Protein AF-A0A841SYR7-F1 (afdb_monomer_lite)

InterPro domains:
  IPR002227 Tyrosinase copper-binding domain [PF00264] (56-115)
  IPR008922 Di-copper centre-containing domain superfamily [G3DSA:1.10.1280.10] (16-148)
  IPR008922 Di-copper centre-containing domain superfamily [SSF48056] (58-140)

Sequence (247 aa):
MSFHRSFITRALDWYRRQNLDPRLVEPWPSVPEPIRRAPCYDQGAEGRILYQPGTFRSSDELGRFIESSGVHGCIHQEAAVLYGDDEINDLDIAPQNTVFYNIHGMIDRWWRNWEGLGRFREGMPYWSGTFLDAAGEVLRYESESGSWWLGRTESFKGEERVEWGAVGDSSAFGEIADGRPFRIWDTDRDGRLEIVFRQPETGEWWEGSLRTGRLEWSRIILERIGEPIQRDDSLRASPLRKRKIST

Radius of gyration: 22.85 Å; chains: 1; bounding box: 49×73×59 Å

Organism: NCBI:txid557557

pLDDT: mean 80.82, std 16.5, range [32.5, 97.81]

Structure (mmCIF, N/CA/C/O backbone):
data_AF-A0A841SYR7-F1
#
_entry.id   AF-A0A841SYR7-F1
#
loop_
_atom_site.group_PDB
_atom_site.id
_atom_site.type_symbol
_atom_site.label_atom_id
_atom_site.label_alt_id
_atom_site.label_comp_id
_atom_site.label_asym_id
_atom_site.label_entity_id
_atom_site.label_seq_id
_atom_site.pdbx_PDB_ins_code
_atom_site.Cartn_x
_atom_site.Cartn_y
_atom_site.Cartn_z
_atom_site.occupancy
_atom_site.B_iso_or_equiv
_atom_site.auth_seq_id
_atom_site.auth_comp_id
_atom_site.auth_asym_id
_atom_site.auth_atom_id
_atom_site.pdbx_PDB_model_num
ATOM 1 N N . MET A 1 1 ? 5.736 -2.301 16.039 1.00 56.31 1 MET A N 1
ATOM 2 C CA . MET A 1 1 ? 4.744 -2.870 15.090 1.00 56.31 1 MET A CA 1
ATOM 3 C C . MET A 1 1 ? 4.588 -4.393 15.147 1.00 56.31 1 MET A C 1
ATOM 5 O O . MET A 1 1 ? 3.473 -4.859 14.972 1.00 56.31 1 MET A O 1
ATOM 9 N N . SER A 1 2 ? 5.630 -5.190 15.434 1.00 55.19 2 SER A N 1
ATOM 10 C CA . SER A 1 2 ? 5.517 -6.669 15.451 1.00 55.19 2 SER A CA 1
ATOM 11 C C . SER A 1 2 ? 4.414 -7.233 16.377 1.00 55.19 2 SER A C 1
ATOM 13 O O . SER A 1 2 ? 3.715 -8.176 15.999 1.00 55.19 2 SER A O 1
ATOM 15 N N . PHE A 1 3 ? 4.215 -6.621 17.556 1.00 59.88 3 PHE A N 1
ATOM 16 C CA . PHE A 1 3 ? 3.146 -6.989 18.496 1.00 59.88 3 PHE A CA 1
ATOM 17 C C . PHE A 1 3 ? 1.754 -6.844 17.866 1.00 59.88 3 PHE A C 1
ATOM 19 O O . PHE A 1 3 ? 1.070 -7.852 17.717 1.00 59.88 3 PHE A O 1
ATOM 26 N N . HIS A 1 4 ? 1.393 -5.642 17.396 1.00 62.56 4 HIS A N 1
ATOM 27 C CA . HIS A 1 4 ? 0.105 -5.377 16.744 1.00 62.56 4 HIS A CA 1
ATOM 28 C C . HIS A 1 4 ? -0.187 -6.374 15.611 1.00 62.56 4 HIS A C 1
ATOM 30 O O . HIS A 1 4 ? -1.244 -6.987 15.590 1.00 62.56 4 HIS A O 1
ATOM 36 N N . ARG A 1 5 ? 0.778 -6.654 14.730 1.00 63.84 5 ARG A N 1
ATOM 37 C CA . ARG A 1 5 ? 0.558 -7.560 13.586 1.00 63.84 5 ARG A CA 1
ATOM 38 C C . ARG A 1 5 ? 0.326 -9.016 13.988 1.00 63.84 5 ARG A C 1
ATOM 40 O O . ARG A 1 5 ? -0.621 -9.658 13.536 1.00 63.84 5 ARG A O 1
ATOM 47 N N . SER A 1 6 ? 1.223 -9.556 14.816 1.00 70.25 6 SER A N 1
ATOM 48 C CA . SER A 1 6 ? 1.175 -10.967 15.217 1.00 70.25 6 SER A CA 1
ATOM 49 C C . SER A 1 6 ? -0.004 -11.251 16.142 1.00 70.25 6 SER A C 1
ATOM 51 O O . SER A 1 6 ? -0.570 -12.342 16.105 1.00 70.25 6 SER A O 1
ATOM 53 N N . PHE A 1 7 ? -0.385 -10.282 16.973 1.00 77.94 7 PHE A N 1
ATOM 54 C CA . PHE A 1 7 ? -1.559 -10.369 17.826 1.00 77.94 7 PHE A CA 1
ATOM 55 C C . PHE A 1 7 ? -2.851 -10.321 17.004 1.00 77.94 7 PHE A C 1
ATOM 57 O O . PHE A 1 7 ? -3.627 -11.271 17.067 1.00 77.94 7 PHE A O 1
ATOM 64 N N . ILE A 1 8 ? -3.034 -9.290 16.169 1.00 80.94 8 ILE A N 1
ATOM 65 C CA . ILE A 1 8 ? -4.256 -9.103 15.371 1.00 80.94 8 ILE A CA 1
ATOM 66 C C . ILE A 1 8 ? -4.486 -10.282 14.429 1.00 80.94 8 ILE A C 1
ATOM 68 O O . ILE A 1 8 ? -5.586 -10.823 14.394 1.00 80.94 8 ILE A O 1
ATOM 72 N N . THR A 1 9 ? -3.449 -10.749 13.727 1.00 78.88 9 THR A N 1
ATOM 73 C CA . THR A 1 9 ? -3.583 -11.901 12.817 1.00 78.88 9 THR A CA 1
ATOM 74 C C . THR A 1 9 ? -4.074 -13.143 13.564 1.00 78.88 9 THR A C 1
ATOM 76 O O . THR A 1 9 ? -5.074 -13.743 13.175 1.00 78.88 9 THR A O 1
ATOM 79 N N . ARG A 1 10 ? -3.437 -13.486 14.694 1.00 81.69 10 ARG A N 1
ATOM 80 C CA . ARG A 1 10 ? -3.822 -14.654 15.504 1.00 81.69 10 ARG A CA 1
ATOM 81 C C . ARG A 1 10 ? -5.229 -14.522 16.084 1.00 81.69 10 ARG A C 1
ATOM 83 O O . ARG A 1 10 ? -5.973 -15.501 16.081 1.00 81.69 10 ARG A O 1
ATOM 90 N N . ALA A 1 11 ? -5.592 -13.335 16.564 1.00 85.38 11 ALA A N 1
ATOM 91 C CA . ALA A 1 11 ? -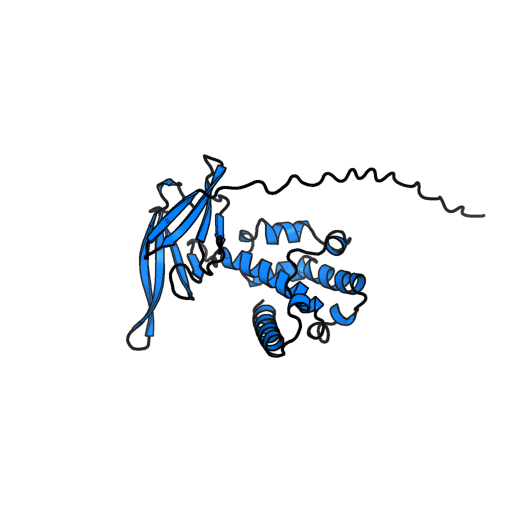6.911 -13.066 17.122 1.00 85.38 11 ALA A CA 1
ATOM 92 C C . ALA A 1 11 ? -8.009 -13.169 16.052 1.00 85.38 11 ALA A C 1
ATOM 94 O O . ALA A 1 11 ? -9.004 -13.856 16.265 1.00 85.38 11 ALA A O 1
ATOM 95 N N . LEU A 1 12 ? -7.799 -12.590 14.865 1.00 84.38 12 LEU A N 1
ATOM 96 C CA . LEU A 1 12 ? -8.745 -12.679 13.748 1.00 84.38 12 LEU A CA 1
ATOM 97 C C . LEU A 1 12 ? -8.853 -14.103 13.178 1.00 84.38 12 LEU A C 1
ATOM 99 O O . LEU A 1 12 ? -9.933 -14.509 12.748 1.00 84.38 12 LEU A O 1
ATOM 103 N N . ASP A 1 13 ? -7.764 -14.877 13.169 1.00 85.94 13 ASP A N 1
ATOM 104 C CA . ASP A 1 13 ? -7.785 -16.299 12.794 1.00 85.94 13 ASP A CA 1
ATOM 105 C C . ASP A 1 13 ? -8.539 -17.154 13.819 1.00 85.94 13 ASP A C 1
ATOM 107 O O . ASP A 1 13 ? -9.203 -18.130 13.463 1.00 85.94 13 ASP A O 1
ATOM 111 N N . TRP A 1 14 ? -8.417 -16.836 15.109 1.00 89.00 14 TRP A N 1
ATOM 112 C CA . TRP A 1 14 ? -9.223 -17.467 16.151 1.00 89.00 14 TRP A CA 1
ATOM 113 C C . TRP A 1 14 ? -10.702 -17.093 15.992 1.00 89.00 14 TRP A C 1
ATOM 115 O O . TRP A 1 14 ? -11.535 -17.995 15.938 1.00 89.00 14 TRP A O 1
ATOM 125 N N . TYR A 1 15 ? -11.013 -15.805 15.814 1.00 87.88 15 TYR A N 1
ATOM 126 C CA . TYR A 1 15 ? -12.373 -15.273 15.669 1.00 87.88 15 TYR A CA 1
ATOM 127 C C . TYR A 1 15 ? -13.129 -15.945 14.515 1.00 87.88 15 TYR A C 1
ATOM 129 O O . TYR A 1 15 ? -14.240 -16.442 14.696 1.00 87.88 15 TYR A O 1
ATOM 137 N N . ARG A 1 16 ? -12.483 -16.069 13.346 1.00 84.81 16 ARG A N 1
ATOM 138 C CA . ARG A 1 16 ? -13.037 -16.766 12.170 1.00 84.81 16 ARG A CA 1
ATOM 139 C C . ARG A 1 16 ? -13.336 -18.245 12.429 1.00 84.81 16 ARG A C 1
ATOM 141 O O . ARG A 1 16 ? -14.284 -18.781 11.864 1.00 84.81 16 ARG A O 1
ATOM 148 N N . ARG A 1 17 ? -12.572 -18.907 13.304 1.00 91.00 17 ARG A N 1
ATOM 149 C CA . ARG A 1 17 ? -12.808 -20.307 13.698 1.00 91.00 17 ARG A CA 1
ATOM 150 C C . ARG A 1 17 ? -13.944 -20.480 14.706 1.00 91.00 17 ARG A C 1
ATOM 152 O O . ARG A 1 17 ? -14.446 -21.590 14.836 1.00 91.00 17 ARG A O 1
ATOM 159 N N . GLN A 1 18 ? -14.361 -19.415 15.389 1.00 91.06 18 GLN A N 1
ATOM 160 C CA . GLN A 1 18 ? -15.456 -19.458 16.365 1.00 91.06 18 GLN A CA 1
ATOM 161 C C . GLN A 1 18 ? -16.853 -19.308 15.738 1.00 91.06 18 GLN A C 1
ATOM 163 O O . GLN A 1 18 ? -17.838 -19.281 16.470 1.00 91.06 18 GLN A O 1
ATOM 168 N N . ASN A 1 19 ? -16.964 -19.205 14.405 1.00 87.00 19 ASN A N 1
ATOM 169 C CA . ASN A 1 19 ? -18.233 -18.954 13.705 1.00 87.00 19 ASN A CA 1
ATOM 170 C C . ASN A 1 19 ? -18.939 -17.656 14.168 1.00 87.00 19 ASN A C 1
ATOM 172 O O . ASN A 1 19 ? -20.167 -17.569 14.183 1.00 87.00 19 ASN A O 1
ATOM 176 N N . LEU A 1 20 ? -18.148 -16.659 14.579 1.00 89.75 20 LEU A N 1
ATOM 177 C CA . LEU A 1 20 ? -18.602 -15.313 14.935 1.00 89.75 20 LEU A CA 1
ATOM 178 C C . LEU A 1 20 ? -18.737 -14.439 13.676 1.00 89.75 20 LEU A C 1
ATOM 180 O O . LEU A 1 20 ? -18.131 -14.743 12.649 1.00 89.75 20 LEU A O 1
ATOM 184 N N . ASP A 1 21 ? -19.516 -13.353 13.747 1.00 90.56 21 ASP A N 1
ATOM 185 C CA . ASP A 1 21 ? -19.779 -12.469 12.600 1.00 90.56 21 ASP A CA 1
ATOM 186 C C . ASP A 1 21 ? -18.530 -11.651 12.213 1.00 90.56 21 ASP A C 1
ATOM 188 O O . ASP A 1 21 ? -18.178 -10.696 12.911 1.00 90.56 21 ASP A O 1
ATOM 192 N N . PRO A 1 22 ? -17.855 -11.965 11.090 1.00 85.06 22 PRO A N 1
ATOM 193 C CA . PRO A 1 22 ? -16.598 -11.315 10.724 1.00 85.06 22 PRO A CA 1
ATOM 194 C C . PRO A 1 22 ? -16.752 -9.817 10.430 1.00 85.06 22 PRO A C 1
ATOM 196 O O . PRO A 1 22 ? -15.763 -9.090 10.481 1.00 85.06 22 PRO A O 1
ATOM 199 N N . ARG A 1 23 ? -17.974 -9.336 10.161 1.00 86.12 23 ARG A N 1
ATOM 200 C CA . ARG A 1 23 ? -18.245 -7.920 9.866 1.00 86.12 23 ARG A CA 1
ATOM 201 C C . ARG A 1 23 ? -17.984 -7.009 11.061 1.00 86.12 23 ARG A C 1
ATOM 203 O O . ARG A 1 23 ? -17.701 -5.832 10.877 1.00 86.12 23 ARG A O 1
ATOM 210 N N . LEU A 1 24 ? -18.058 -7.540 12.282 1.00 88.81 24 LEU A N 1
ATOM 211 C CA . LEU A 1 24 ? -17.816 -6.757 13.495 1.00 88.81 24 LEU A CA 1
ATOM 212 C C . LEU A 1 24 ? -16.338 -6.395 13.665 1.00 88.81 24 LEU A C 1
ATOM 214 O O . LEU A 1 24 ? -16.027 -5.377 14.267 1.00 88.81 24 LEU A O 1
ATOM 218 N N . VAL A 1 25 ? -15.430 -7.192 13.101 1.00 89.94 25 VAL A N 1
ATOM 219 C CA . VAL A 1 25 ? -13.973 -7.009 13.213 1.00 89.94 25 VAL A CA 1
ATOM 220 C C . VAL A 1 25 ? -13.329 -6.612 11.882 1.00 89.94 25 VAL A C 1
ATOM 222 O O . VAL A 1 25 ? -12.107 -6.664 11.738 1.00 89.94 25 VAL A O 1
ATOM 225 N N . GLU A 1 26 ? -14.136 -6.228 10.887 1.00 82.00 26 GLU A N 1
ATOM 226 C CA . GLU A 1 26 ? -13.637 -5.829 9.574 1.00 82.00 26 GLU A CA 1
ATOM 227 C C . GLU A 1 26 ? -12.806 -4.537 9.680 1.00 82.00 26 GLU A C 1
ATOM 229 O O . GLU A 1 26 ? -13.284 -3.543 10.229 1.00 82.00 26 GLU A O 1
ATOM 234 N N . PRO A 1 27 ? -11.568 -4.499 9.160 1.00 83.00 27 PRO A N 1
ATOM 235 C CA . PRO A 1 27 ? -10.760 -3.286 9.167 1.00 83.00 27 PRO A CA 1
ATOM 236 C C . PRO A 1 27 ? -11.516 -2.091 8.590 1.00 83.00 27 PRO A C 1
ATOM 238 O O . PRO A 1 27 ? -12.052 -2.181 7.481 1.00 83.00 27 PRO A O 1
ATOM 241 N N . TRP A 1 28 ? -11.502 -0.948 9.281 1.00 83.62 28 TRP A N 1
ATOM 242 C CA . TRP A 1 28 ? -12.063 0.258 8.682 1.00 83.62 28 TRP A CA 1
ATOM 243 C C . TRP A 1 28 ? -11.309 0.608 7.390 1.00 83.62 28 TRP A C 1
ATOM 245 O O . TRP A 1 28 ? -10.076 0.539 7.346 1.00 83.62 28 TRP A O 1
ATOM 255 N N . PRO A 1 29 ? -12.018 0.986 6.311 1.00 75.75 29 PRO A N 1
ATOM 256 C CA . PRO A 1 29 ? -11.365 1.340 5.056 1.00 75.75 29 PRO A CA 1
ATOM 257 C C . PRO A 1 29 ? -10.578 2.653 5.159 1.00 75.75 29 PRO A C 1
ATOM 259 O O . PRO A 1 29 ? -9.601 2.841 4.435 1.00 75.75 29 PRO A O 1
ATOM 262 N N . SER A 1 30 ? -11.000 3.531 6.066 1.00 81.31 30 SER A N 1
ATOM 263 C CA . SER A 1 30 ? -10.405 4.821 6.404 1.00 81.31 30 SER A CA 1
ATOM 264 C C . SER A 1 30 ? -10.859 5.225 7.805 1.00 81.31 30 SER A C 1
ATOM 266 O O . SER A 1 30 ? -11.820 4.656 8.329 1.00 81.31 30 SER A O 1
ATOM 268 N N . VAL A 1 31 ? -10.237 6.251 8.388 1.00 88.56 31 VAL A N 1
ATOM 269 C CA . VAL A 1 31 ? -10.734 6.819 9.647 1.00 88.56 31 VAL A CA 1
ATOM 270 C C . VAL A 1 31 ? -12.167 7.329 9.447 1.00 88.56 31 VAL A C 1
ATOM 272 O O . VAL A 1 31 ? -12.412 8.047 8.471 1.00 88.56 31 VAL A O 1
ATOM 275 N N . PRO A 1 32 ? -13.123 6.969 10.326 1.00 89.88 32 PRO A N 1
ATOM 276 C CA . PRO A 1 32 ? -14.478 7.498 10.276 1.00 89.88 32 PRO A CA 1
ATOM 277 C C . PRO A 1 32 ? -14.490 9.028 10.286 1.00 89.88 32 PRO A C 1
ATOM 279 O O . PRO A 1 32 ? -13.812 9.658 11.094 1.00 89.88 32 PRO A O 1
ATOM 282 N N . GLU A 1 33 ? -15.302 9.634 9.423 1.00 89.94 33 GLU A N 1
ATOM 283 C CA . GLU A 1 33 ? -15.342 11.093 9.262 1.00 89.94 33 GLU A CA 1
ATOM 284 C C . GLU A 1 33 ? -15.599 11.874 10.571 1.00 89.94 33 GLU A C 1
ATOM 286 O O . GLU A 1 33 ? -14.955 12.906 10.763 1.00 89.94 33 GLU A O 1
ATOM 291 N N . PRO A 1 34 ? -16.456 11.413 11.512 1.00 92.81 34 PRO A N 1
ATOM 292 C CA . PRO A 1 34 ? -16.598 12.078 12.809 1.00 92.81 34 PRO A CA 1
ATOM 293 C C . PRO A 1 34 ? -15.279 12.161 13.592 1.00 92.81 34 PRO A C 1
ATOM 295 O O . PRO A 1 34 ? -14.963 13.217 14.129 1.00 92.81 34 PRO A O 1
ATOM 298 N N . ILE A 1 35 ? -14.486 11.084 13.579 1.00 95.38 35 ILE A N 1
ATOM 299 C CA . ILE A 1 35 ? -13.166 11.011 14.225 1.00 95.38 35 ILE A CA 1
ATOM 300 C C . ILE A 1 35 ? -12.166 11.894 13.473 1.00 95.38 35 ILE A C 1
ATOM 302 O O . ILE A 1 35 ? -11.430 12.666 14.077 1.00 95.38 35 ILE A O 1
ATOM 306 N N . ARG A 1 36 ? -12.171 11.845 12.136 1.00 94.06 36 ARG A N 1
ATOM 307 C CA . ARG A 1 36 ? -11.263 12.631 11.286 1.00 94.06 36 ARG A CA 1
ATOM 308 C C . ARG A 1 36 ? -11.460 14.147 11.441 1.00 94.06 36 ARG A C 1
ATOM 310 O O . ARG A 1 36 ? -10.526 14.916 11.216 1.00 94.06 36 ARG A O 1
ATOM 317 N N . ARG A 1 37 ? -12.669 14.586 11.809 1.00 93.25 37 ARG A N 1
ATOM 318 C CA . ARG A 1 37 ? -13.012 15.991 12.104 1.00 93.25 37 ARG A CA 1
ATOM 319 C C . ARG A 1 37 ? -12.745 16.403 13.550 1.00 93.25 37 ARG A C 1
ATOM 321 O O . ARG A 1 37 ? -12.925 17.580 13.869 1.00 93.25 37 ARG A O 1
ATOM 328 N N . ALA A 1 38 ? -12.362 15.471 14.418 1.00 96.69 38 ALA A N 1
ATOM 329 C CA . ALA A 1 38 ? -12.110 15.780 15.813 1.00 96.69 38 ALA A CA 1
ATOM 330 C C . ALA A 1 38 ? -10.898 16.719 15.956 1.00 96.69 38 ALA A C 1
ATOM 332 O O . ALA A 1 38 ? -9.921 16.586 15.215 1.00 96.69 38 ALA A O 1
ATOM 333 N N . PRO A 1 39 ? -10.908 17.649 16.928 1.00 96.94 39 PRO A N 1
ATOM 334 C CA . PRO A 1 39 ? -9.812 18.600 17.117 1.00 96.94 39 PRO A CA 1
ATOM 335 C C . PRO A 1 39 ? -8.447 17.959 17.395 1.00 96.94 39 PRO A C 1
ATOM 337 O O . PRO A 1 39 ? -7.425 18.580 17.118 1.00 96.94 39 PRO A O 1
ATOM 340 N N . CYS A 1 40 ? -8.415 16.744 17.955 1.00 96.19 40 CYS A N 1
ATOM 341 C CA . CYS A 1 40 ? -7.170 16.025 18.226 1.00 96.19 40 CYS A CA 1
ATOM 342 C C . CYS A 1 40 ? -6.569 15.334 16.995 1.00 96.19 40 CYS A C 1
ATOM 344 O O . CYS A 1 40 ? -5.438 14.854 17.071 1.00 96.19 40 CYS A O 1
ATOM 346 N N . TYR A 1 41 ? -7.312 15.237 15.889 1.00 97.38 41 TYR A N 1
ATOM 347 C CA . TYR A 1 41 ? -6.930 14.388 14.771 1.00 97.38 41 TYR A CA 1
ATOM 348 C C . TYR A 1 41 ? -6.021 15.132 13.789 1.00 97.38 41 TYR A C 1
ATOM 350 O O . TYR A 1 41 ? -6.432 16.090 13.131 1.00 97.38 41 TYR A O 1
ATOM 358 N N . ASP A 1 42 ? -4.779 14.666 13.646 1.00 96.81 42 ASP A N 1
ATOM 359 C CA . ASP A 1 42 ? -3.823 15.231 12.694 1.00 96.81 42 ASP A CA 1
ATOM 360 C C . ASP A 1 42 ? -4.027 14.646 11.283 1.00 96.81 42 ASP A C 1
ATOM 362 O O . ASP A 1 42 ? -3.470 13.610 10.904 1.00 96.81 42 ASP A O 1
ATOM 366 N N . GLN A 1 43 ? -4.814 15.350 10.466 1.00 92.44 43 GLN A N 1
ATOM 367 C CA . GLN A 1 43 ? -5.039 14.987 9.062 1.00 92.44 43 GLN A CA 1
ATOM 368 C C . GLN A 1 43 ? -3.773 15.105 8.192 1.00 92.44 43 GLN A C 1
ATOM 370 O O . GLN A 1 43 ? -3.678 14.448 7.153 1.00 92.44 43 GLN A O 1
ATOM 375 N N . GLY A 1 44 ? -2.794 15.927 8.587 1.00 92.50 44 GLY A N 1
ATOM 376 C CA . GLY A 1 44 ? -1.508 16.033 7.898 1.00 92.50 44 GLY A CA 1
ATOM 377 C C . GLY A 1 44 ? -0.663 14.777 8.104 1.00 92.50 44 GLY A C 1
ATOM 378 O O . GLY A 1 44 ? -0.080 14.252 7.150 1.00 92.50 44 GLY A O 1
ATOM 379 N N . ALA A 1 45 ? -0.660 14.243 9.325 1.00 95.75 45 ALA A N 1
ATOM 380 C CA . ALA A 1 45 ? -0.030 12.969 9.645 1.00 95.75 45 ALA A CA 1
ATOM 381 C C . ALA A 1 45 ? -0.703 11.792 8.924 1.00 95.75 45 ALA A C 1
ATOM 383 O O . ALA A 1 45 ? 0.001 10.987 8.307 1.00 95.75 45 ALA A O 1
ATOM 384 N N . GLU A 1 46 ? -2.040 11.727 8.909 1.00 92.44 46 GLU A N 1
ATOM 385 C CA . GLU A 1 46 ? -2.783 10.751 8.094 1.00 92.44 46 GLU A CA 1
ATOM 386 C C . GLU A 1 46 ? -2.396 10.865 6.609 1.00 92.44 46 GLU A C 1
ATOM 388 O O . GLU A 1 46 ? -2.078 9.867 5.958 1.00 92.44 46 GLU A O 1
ATOM 393 N N . GLY A 1 47 ? -2.338 12.090 6.078 1.00 85.56 47 GLY A N 1
ATOM 394 C CA . GLY A 1 47 ? -1.929 12.353 4.701 1.00 85.56 47 GLY A CA 1
ATOM 395 C C . GLY A 1 47 ? -0.518 11.848 4.389 1.00 85.56 47 GLY A C 1
ATOM 396 O O . GLY A 1 47 ? -0.299 11.237 3.342 1.00 85.56 47 GLY A O 1
ATOM 397 N N . ARG A 1 48 ? 0.440 12.026 5.304 1.00 89.75 48 ARG A N 1
ATOM 398 C CA . ARG A 1 48 ? 1.798 11.487 5.147 1.00 89.75 48 ARG A CA 1
ATOM 399 C C . ARG A 1 48 ? 1.803 9.956 5.123 1.00 89.75 48 ARG A C 1
ATOM 401 O O . ARG A 1 48 ? 2.492 9.375 4.290 1.00 89.75 48 ARG A O 1
ATOM 408 N N . ILE A 1 49 ? 1.025 9.309 5.990 1.00 89.06 49 ILE A N 1
ATOM 409 C CA . ILE A 1 49 ? 0.895 7.843 6.049 1.00 89.06 49 ILE A CA 1
ATOM 410 C C . ILE A 1 49 ? 0.318 7.284 4.740 1.00 89.06 49 ILE A C 1
ATOM 412 O O . ILE A 1 49 ? 0.827 6.297 4.209 1.00 89.06 49 ILE A O 1
ATOM 416 N N . LEU A 1 50 ? -0.723 7.922 4.200 1.00 79.62 50 LEU A N 1
ATOM 417 C CA . LEU A 1 50 ? -1.449 7.428 3.027 1.00 79.62 50 LEU A CA 1
ATOM 418 C C . LEU A 1 50 ? -0.772 7.770 1.695 1.00 79.62 50 LEU A C 1
ATOM 420 O O . LEU A 1 50 ? -0.719 6.932 0.789 1.00 79.62 50 LEU A O 1
ATOM 424 N N . TYR A 1 51 ? -0.268 8.998 1.568 1.00 75.12 51 TYR A N 1
ATOM 425 C CA . TYR A 1 51 ? 0.166 9.567 0.289 1.00 75.12 51 TYR A CA 1
ATOM 426 C C . TYR A 1 51 ? 1.677 9.745 0.175 1.00 75.12 51 TYR A C 1
ATOM 428 O O . TYR A 1 51 ? 2.186 9.871 -0.934 1.00 75.12 51 TYR A O 1
ATOM 436 N N . GLN A 1 52 ? 2.405 9.734 1.295 1.00 78.25 52 GLN A N 1
ATOM 437 C CA . GLN A 1 52 ? 3.868 9.828 1.319 1.00 78.25 52 GLN A CA 1
ATOM 438 C C . GLN A 1 52 ? 4.540 8.721 2.166 1.00 78.25 52 GLN A C 1
ATOM 440 O O . GLN A 1 52 ? 5.510 9.011 2.876 1.00 78.25 52 GLN A O 1
ATOM 445 N N . PRO A 1 53 ? 4.088 7.446 2.118 1.00 77.25 53 PRO A N 1
ATOM 446 C CA . PRO A 1 53 ? 4.637 6.394 2.975 1.00 77.25 53 PRO A CA 1
ATOM 447 C C . PRO A 1 53 ? 6.141 6.155 2.758 1.00 77.25 53 PRO A C 1
ATOM 449 O O . PRO A 1 53 ? 6.847 5.836 3.710 1.00 77.25 53 PRO A O 1
ATOM 452 N N . GLY A 1 54 ? 6.682 6.416 1.562 1.00 74.00 54 GLY A N 1
ATOM 453 C CA . GLY A 1 54 ? 8.130 6.340 1.300 1.00 74.00 54 GLY A CA 1
ATOM 454 C C . GLY A 1 54 ? 8.992 7.279 2.161 1.00 74.00 54 GLY A C 1
ATOM 455 O O . GLY A 1 54 ? 10.204 7.111 2.234 1.00 74.00 54 GLY A O 1
ATOM 456 N N . THR A 1 55 ? 8.388 8.244 2.864 1.00 79.88 55 THR A N 1
ATOM 457 C CA . THR A 1 55 ? 9.095 9.133 3.802 1.00 79.88 55 THR A CA 1
ATOM 458 C C . THR A 1 55 ? 9.429 8.480 5.150 1.00 79.88 55 THR A C 1
ATOM 460 O O . THR A 1 55 ? 10.072 9.122 5.983 1.00 79.88 55 THR A O 1
ATOM 463 N N . PHE A 1 56 ? 8.988 7.243 5.407 1.00 81.62 56 PHE A N 1
ATOM 464 C CA . PHE A 1 56 ? 9.368 6.471 6.594 1.00 81.62 56 PHE A CA 1
ATOM 465 C C . PHE A 1 56 ? 10.459 5.461 6.233 1.00 81.62 56 PHE A C 1
ATOM 467 O O . PHE A 1 56 ? 10.240 4.560 5.425 1.00 81.62 56 PHE A O 1
ATOM 474 N N . ARG A 1 57 ? 11.626 5.574 6.874 1.00 72.56 57 ARG A N 1
ATOM 475 C CA . ARG A 1 57 ? 12.828 4.767 6.595 1.00 72.56 57 ARG A CA 1
ATOM 476 C C . ARG A 1 57 ? 12.741 3.349 7.142 1.00 72.56 57 ARG A C 1
ATOM 478 O O . ARG A 1 57 ? 13.551 2.499 6.798 1.00 72.56 57 ARG A O 1
ATOM 485 N N . SER A 1 58 ? 11.816 3.093 8.063 1.00 71.56 58 SER A N 1
ATOM 486 C CA . SER A 1 58 ? 11.653 1.779 8.681 1.00 71.56 58 SER A CA 1
ATOM 487 C C . SER A 1 58 ? 10.248 1.584 9.235 1.00 71.56 58 SER A C 1
ATOM 489 O O . SER A 1 58 ? 9.540 2.544 9.545 1.00 71.56 58 SER A O 1
ATOM 491 N N . SER A 1 59 ? 9.889 0.319 9.463 1.00 79.75 59 SER A N 1
ATOM 492 C CA . SER A 1 59 ? 8.638 -0.045 10.128 1.00 79.75 59 SER A CA 1
ATOM 493 C C . SER A 1 59 ? 8.544 0.542 11.539 1.00 79.75 59 SER A C 1
ATOM 495 O O . SER A 1 59 ? 7.436 0.781 12.018 1.00 79.75 59 SER A O 1
ATOM 497 N N . ASP A 1 60 ? 9.677 0.735 12.217 1.00 80.19 60 ASP A N 1
ATOM 498 C CA . ASP A 1 60 ? 9.721 1.315 13.560 1.00 80.19 60 ASP A CA 1
ATOM 499 C C . ASP A 1 60 ? 9.577 2.836 13.529 1.00 80.19 60 ASP A C 1
ATOM 501 O O . ASP A 1 60 ? 9.035 3.421 14.463 1.00 80.19 60 ASP A O 1
ATOM 505 N N . GLU A 1 61 ? 10.038 3.497 12.465 1.00 85.44 61 GLU A N 1
ATOM 506 C CA . GLU A 1 61 ? 9.794 4.925 12.251 1.00 85.44 61 GLU A CA 1
ATOM 507 C C . GLU A 1 61 ? 8.331 5.191 11.893 1.00 85.44 61 GLU A C 1
ATOM 509 O O . GLU A 1 61 ? 7.717 6.046 12.525 1.00 85.44 61 GLU A O 1
ATOM 514 N N . LEU A 1 62 ? 7.751 4.416 10.968 1.00 88.75 62 LEU A N 1
ATOM 515 C CA . LEU A 1 62 ? 6.318 4.480 10.673 1.00 88.75 62 LEU A CA 1
ATOM 516 C C . LEU A 1 62 ? 5.491 4.214 11.935 1.00 88.75 62 LEU A C 1
ATOM 518 O O . LEU A 1 62 ? 4.573 4.966 12.246 1.00 88.75 62 LEU A O 1
ATOM 522 N N . GLY A 1 63 ? 5.843 3.169 12.690 1.00 90.44 63 GLY A N 1
ATOM 523 C CA . GLY A 1 63 ? 5.119 2.821 13.902 1.00 90.44 63 GLY A CA 1
ATOM 524 C C . GLY A 1 63 ? 5.176 3.910 14.963 1.00 90.44 63 GLY A C 1
ATOM 525 O O . GLY A 1 63 ? 4.134 4.326 15.451 1.00 90.44 63 GLY A O 1
ATOM 526 N N . ARG A 1 64 ? 6.369 4.431 15.272 1.00 91.75 64 ARG A N 1
ATOM 527 C CA . ARG A 1 64 ? 6.502 5.552 16.213 1.00 91.75 64 ARG A CA 1
ATOM 528 C C . ARG A 1 64 ? 5.756 6.789 15.739 1.00 91.75 64 ARG A C 1
ATOM 530 O O . ARG A 1 64 ? 5.147 7.446 16.566 1.00 91.75 64 ARG A O 1
ATOM 537 N N . PHE A 1 65 ? 5.772 7.085 14.440 1.00 96.25 65 PHE A N 1
ATOM 538 C CA . PHE A 1 65 ? 5.047 8.229 13.898 1.00 96.25 65 PHE A CA 1
ATOM 539 C C . PHE A 1 65 ? 3.529 8.087 14.061 1.00 96.25 65 PHE A C 1
ATOM 541 O O . PHE A 1 65 ? 2.884 9.045 14.474 1.00 96.25 65 PHE A O 1
ATOM 548 N N . ILE A 1 66 ? 2.956 6.910 13.790 1.00 95.75 66 ILE A N 1
ATOM 549 C CA . ILE A 1 66 ? 1.520 6.647 13.995 1.00 95.75 66 ILE A CA 1
ATOM 550 C C . ILE A 1 66 ? 1.122 6.881 15.462 1.00 95.75 66 ILE A C 1
ATOM 552 O O . ILE A 1 66 ? 0.115 7.537 15.724 1.00 95.75 66 ILE A O 1
ATOM 556 N N . GLU A 1 67 ? 1.945 6.413 16.403 1.00 93.88 67 GLU A N 1
ATOM 557 C CA . GLU A 1 67 ? 1.723 6.586 17.845 1.00 93.88 67 GLU A CA 1
ATOM 558 C C . GLU A 1 67 ? 1.908 8.045 18.299 1.00 93.88 67 GLU A C 1
ATOM 560 O O . GLU A 1 67 ? 1.081 8.593 19.023 1.00 93.88 67 GLU A O 1
ATOM 565 N N . SER A 1 68 ? 2.989 8.705 17.867 1.00 94.12 68 SER A N 1
ATOM 566 C CA . SER A 1 68 ? 3.399 10.012 18.396 1.00 94.12 68 SER A CA 1
ATOM 567 C C . SER A 1 68 ? 2.785 11.212 17.678 1.00 94.12 68 SER A C 1
ATOM 569 O O . SER A 1 68 ? 2.868 12.322 18.192 1.00 94.12 68 SER A O 1
ATOM 571 N N . SER A 1 69 ? 2.222 11.028 16.480 1.00 94.00 69 SER A N 1
ATOM 572 C CA . SER A 1 69 ? 1.558 12.103 15.721 1.00 94.00 69 SER A CA 1
ATOM 573 C C . SER A 1 69 ? 0.189 12.488 16.286 1.00 94.00 69 SER A C 1
ATOM 575 O O . SER A 1 69 ? -0.428 13.429 15.804 1.00 94.00 69 SER A O 1
ATOM 577 N N . GLY A 1 70 ? -0.311 11.755 17.286 1.00 88.38 70 GLY A N 1
ATOM 578 C CA . GLY A 1 70 ? -1.645 11.957 17.853 1.00 88.38 70 GLY A CA 1
ATOM 579 C C . GLY A 1 70 ? -2.765 11.271 17.066 1.00 88.38 70 GLY A C 1
ATOM 580 O O . GLY A 1 70 ? -3.862 11.134 17.596 1.00 88.38 70 GLY A O 1
ATOM 581 N N . VAL A 1 71 ? -2.492 10.759 15.858 1.00 96.56 71 VAL A N 1
ATOM 582 C CA . VAL A 1 71 ? -3.480 10.045 15.030 1.00 96.56 71 VAL A CA 1
ATOM 583 C C . VAL A 1 71 ? -4.015 8.810 15.751 1.00 96.56 71 VAL A C 1
ATOM 585 O O . VAL A 1 71 ? -5.226 8.680 15.899 1.00 96.56 71 VAL A O 1
ATOM 588 N N . HIS A 1 72 ? -3.140 7.920 16.231 1.00 96.06 72 HIS A N 1
ATOM 589 C CA . HIS A 1 72 ? -3.572 6.679 16.879 1.00 96.06 72 HIS A CA 1
ATOM 590 C C . HIS A 1 72 ? -4.366 6.933 18.166 1.00 96.06 72 HIS A C 1
ATOM 592 O O . HIS A 1 72 ? -5.486 6.447 18.303 1.00 96.06 72 HIS A O 1
ATOM 598 N N . GLY A 1 73 ? -3.825 7.757 19.069 1.00 95.69 73 GLY A N 1
ATOM 599 C CA . GLY A 1 73 ? -4.493 8.088 20.329 1.00 95.69 73 GLY A CA 1
ATOM 600 C C . GLY A 1 73 ? -5.839 8.790 20.127 1.00 95.69 73 GLY A C 1
ATOM 601 O O . GLY A 1 73 ? -6.812 8.443 20.789 1.00 95.69 73 GLY A O 1
ATOM 602 N N . CYS A 1 74 ? -5.930 9.724 19.174 1.00 97.38 74 CYS A N 1
ATOM 603 C CA . CYS A 1 74 ? -7.191 10.396 18.860 1.00 97.38 74 CYS A CA 1
ATOM 604 C C . CYS A 1 74 ? -8.231 9.421 18.283 1.00 97.38 74 CYS A C 1
ATOM 606 O O . CYS A 1 74 ? -9.407 9.526 18.612 1.00 97.38 74 CYS A O 1
ATOM 608 N N . ILE A 1 75 ? -7.818 8.429 17.481 1.00 97.81 75 ILE A N 1
ATOM 609 C CA . ILE A 1 75 ? -8.740 7.396 16.984 1.00 97.81 75 ILE A CA 1
ATOM 610 C C . ILE A 1 75 ? -9.354 6.603 18.139 1.00 97.81 75 ILE A C 1
ATOM 612 O O . ILE A 1 75 ? -10.564 6.407 18.129 1.00 97.81 75 ILE A O 1
ATOM 616 N N . HIS A 1 76 ? -8.561 6.179 19.128 1.00 97.00 76 HIS A N 1
ATOM 617 C CA . HIS A 1 76 ? -9.088 5.495 20.315 1.00 97.00 76 HIS A CA 1
ATOM 618 C C . HIS A 1 76 ? -10.058 6.388 21.094 1.00 97.00 76 HIS A C 1
ATOM 620 O O . HIS A 1 76 ? -11.208 6.001 21.312 1.00 97.00 76 HIS A O 1
ATOM 626 N N . GLN A 1 77 ? -9.626 7.610 21.418 1.00 96.50 77 GLN A N 1
ATOM 627 C CA . GLN A 1 77 ? -10.410 8.551 22.214 1.00 96.50 77 GLN A CA 1
ATOM 628 C C . GLN A 1 77 ? -11.767 8.852 21.574 1.00 96.50 77 GLN A C 1
ATOM 630 O O . GLN A 1 77 ? -12.799 8.806 22.240 1.00 96.50 77 GLN A O 1
ATOM 635 N N . GLU A 1 78 ? -11.780 9.151 20.280 1.00 97.81 78 GLU A N 1
ATOM 636 C CA . GLU A 1 78 ? -13.000 9.535 19.578 1.00 97.81 78 GLU A CA 1
ATOM 637 C C . GLU A 1 78 ? -13.848 8.320 19.189 1.00 97.81 78 GLU A C 1
ATOM 639 O O . GLU A 1 78 ? -15.067 8.440 19.097 1.00 97.81 78 GLU A O 1
ATOM 644 N N . ALA A 1 79 ? -13.252 7.135 19.011 1.00 96.69 79 ALA A N 1
ATOM 645 C CA . ALA A 1 79 ? -14.013 5.896 18.868 1.00 96.69 79 ALA A CA 1
ATOM 646 C C . ALA A 1 79 ? -14.769 5.559 20.159 1.00 96.69 79 ALA A C 1
ATOM 648 O O . ALA A 1 79 ? -15.954 5.236 20.087 1.00 96.69 79 ALA A O 1
ATOM 649 N N . ALA A 1 80 ? -14.133 5.704 21.325 1.00 95.81 80 ALA A N 1
ATOM 650 C CA . ALA A 1 80 ? -14.795 5.517 22.614 1.00 95.81 80 ALA A CA 1
ATOM 651 C C . ALA A 1 80 ? -16.017 6.435 22.761 1.00 95.81 80 ALA A C 1
ATOM 653 O O . ALA A 1 80 ? -17.106 5.978 23.099 1.00 95.81 80 ALA A O 1
ATOM 654 N N . VAL A 1 81 ? -15.877 7.714 22.394 1.00 95.00 81 VAL A N 1
ATOM 655 C CA . VAL A 1 81 ? -16.991 8.679 22.397 1.00 95.00 81 VAL A CA 1
ATOM 656 C C . VAL A 1 81 ? -18.072 8.300 21.380 1.0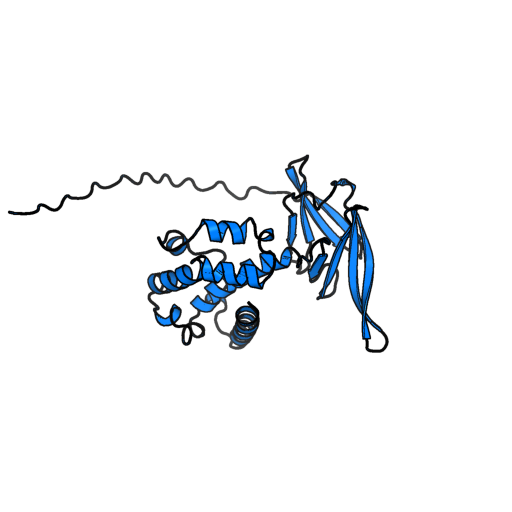0 95.00 81 VAL A C 1
ATOM 658 O O . VAL A 1 81 ? -19.259 8.336 21.700 1.00 95.00 81 VAL A O 1
ATOM 661 N N . LEU A 1 82 ? -17.682 7.948 20.152 1.00 93.81 82 LEU A N 1
ATOM 662 C CA . LEU A 1 82 ? -18.609 7.670 19.054 1.00 93.81 82 LEU A CA 1
ATOM 663 C C . LEU A 1 82 ? -19.455 6.414 19.298 1.00 93.81 82 LEU A C 1
ATOM 665 O O . LEU A 1 82 ? -20.634 6.400 18.943 1.00 93.81 82 LEU A O 1
ATOM 669 N N . TYR A 1 83 ? -18.860 5.374 19.883 1.00 92.69 83 TYR A N 1
ATOM 670 C CA . TYR A 1 83 ? -19.521 4.094 20.144 1.00 92.69 83 TYR A CA 1
ATOM 671 C C . TYR A 1 83 ? -20.016 3.946 21.591 1.00 92.69 83 TYR A C 1
ATOM 673 O O . TYR A 1 83 ? -20.727 2.988 21.883 1.00 92.69 83 TYR A O 1
ATOM 681 N N . GLY A 1 84 ? -19.718 4.914 22.468 1.00 92.88 84 GLY A N 1
ATOM 682 C CA . GLY A 1 84 ? -20.135 4.909 23.871 1.00 92.88 84 GLY A CA 1
ATOM 683 C C . GLY A 1 84 ? -19.431 3.836 24.701 1.00 92.88 84 GLY A C 1
ATOM 684 O O . GLY A 1 84 ? -20.067 3.218 25.551 1.00 92.88 84 GLY A O 1
ATOM 685 N N . ASP A 1 85 ? -18.152 3.595 24.415 1.00 91.81 85 ASP A N 1
ATOM 686 C CA . ASP A 1 85 ? -17.385 2.474 24.951 1.00 91.81 85 ASP A CA 1
ATOM 687 C C . ASP A 1 85 ? -15.982 2.916 25.392 1.00 91.81 85 ASP A C 1
ATOM 689 O O . ASP A 1 85 ? -15.030 2.964 24.608 1.00 91.81 85 ASP A O 1
ATOM 693 N N . ASP A 1 86 ? -15.870 3.273 26.671 1.00 90.69 86 ASP A N 1
ATOM 694 C CA . ASP A 1 86 ? -14.628 3.773 27.263 1.00 90.69 86 ASP A CA 1
ATOM 695 C C . ASP A 1 86 ? -13.529 2.699 27.343 1.00 90.69 86 ASP A C 1
ATOM 697 O O . ASP A 1 86 ? -12.349 3.047 27.433 1.00 90.69 86 ASP A O 1
ATOM 701 N N . GLU A 1 87 ? -13.879 1.407 27.253 1.00 91.19 87 GLU A N 1
ATOM 702 C CA . GLU A 1 87 ? -12.920 0.294 27.321 1.00 91.19 87 GLU A CA 1
ATOM 703 C C . GLU A 1 87 ? -11.931 0.322 26.150 1.00 91.19 87 GLU A C 1
ATOM 705 O O . GLU A 1 87 ? -10.813 -0.173 26.270 1.00 91.19 87 GLU A O 1
ATOM 710 N N . ILE A 1 88 ? -12.297 0.966 25.035 1.00 92.50 88 ILE A N 1
ATOM 711 C CA . ILE A 1 88 ? -11.414 1.173 23.879 1.00 92.50 88 ILE A CA 1
ATOM 712 C C . ILE A 1 88 ? -10.161 1.982 24.263 1.00 92.50 88 ILE A C 1
ATOM 714 O O . ILE A 1 88 ? -9.122 1.823 23.622 1.00 92.50 88 ILE A O 1
ATOM 718 N N . ASN A 1 89 ? -10.223 2.826 25.297 1.00 91.75 89 ASN A N 1
ATOM 719 C CA . ASN A 1 89 ? -9.085 3.632 25.756 1.00 91.75 89 ASN A CA 1
ATOM 720 C C . ASN A 1 89 ? -8.177 2.909 26.762 1.00 91.75 89 ASN A C 1
ATOM 722 O O . ASN A 1 89 ? -7.091 3.407 27.065 1.00 91.75 89 ASN A O 1
ATOM 726 N N . ASP A 1 90 ? -8.599 1.760 27.290 1.00 91.69 90 ASP A N 1
ATOM 727 C CA . ASP A 1 90 ? -7.824 0.986 28.255 1.00 91.69 90 ASP A CA 1
ATOM 728 C C . ASP A 1 90 ? -6.987 -0.071 27.524 1.00 91.69 90 ASP A C 1
ATOM 730 O O . ASP A 1 90 ? -7.519 -0.991 26.910 1.00 91.69 90 ASP A O 1
ATOM 734 N N . LEU A 1 91 ? -5.660 0.039 27.591 1.00 85.19 91 LEU A N 1
ATOM 735 C CA . LEU A 1 91 ? -4.749 -0.868 26.885 1.00 85.19 91 LEU A CA 1
ATOM 736 C C . LEU A 1 91 ? -4.887 -2.340 27.310 1.00 85.19 91 LEU A C 1
ATOM 738 O O . LEU A 1 91 ? -4.587 -3.225 26.505 1.00 85.19 91 LEU A O 1
ATOM 742 N N . ASP A 1 92 ? -5.336 -2.608 28.538 1.00 88.38 92 ASP A N 1
ATOM 743 C CA . ASP A 1 92 ? -5.492 -3.963 29.068 1.00 88.38 92 ASP A CA 1
ATOM 744 C C . ASP A 1 92 ? -6.849 -4.582 28.682 1.00 88.38 92 ASP A C 1
ATOM 746 O O . ASP A 1 92 ? -6.984 -5.810 28.632 1.00 88.38 92 ASP A O 1
ATOM 750 N N . ILE A 1 93 ? -7.850 -3.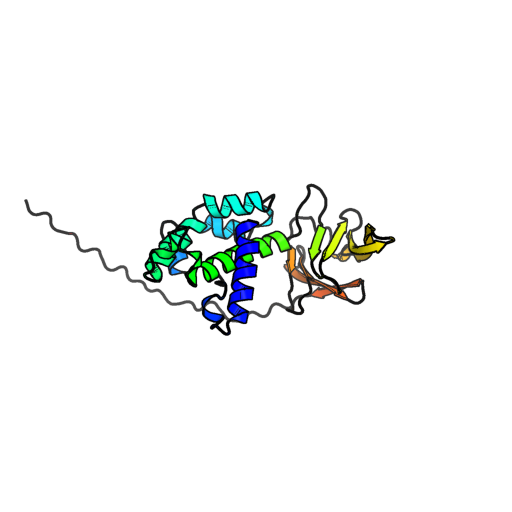750 28.374 1.00 91.06 93 ILE A N 1
ATOM 751 C CA . ILE A 1 93 ? -9.233 -4.184 28.112 1.00 91.06 93 ILE A CA 1
ATOM 752 C C . ILE A 1 93 ? -9.605 -4.059 26.633 1.00 91.06 93 ILE A C 1
ATOM 754 O O . ILE A 1 93 ? -10.266 -4.953 26.102 1.00 91.06 93 ILE A O 1
ATOM 758 N N . ALA A 1 94 ? -9.117 -3.034 25.930 1.00 91.38 94 ALA A N 1
ATOM 759 C CA . ALA A 1 94 ? -9.464 -2.725 24.544 1.00 91.38 94 ALA A CA 1
ATOM 760 C C . ALA A 1 94 ? -9.416 -3.928 23.580 1.00 91.38 94 ALA A C 1
ATOM 762 O O . ALA A 1 94 ? -10.312 -4.026 22.742 1.00 91.38 94 ALA A O 1
ATOM 763 N N . PRO A 1 95 ? -8.480 -4.901 23.687 1.00 91.38 95 PRO A N 1
ATOM 764 C CA . PRO A 1 95 ? -8.489 -6.088 22.826 1.00 91.38 95 PRO A CA 1
ATOM 765 C C . PRO A 1 95 ? -9.731 -6.992 22.941 1.00 91.38 95 PRO A C 1
ATOM 767 O O . PRO A 1 95 ? -9.909 -7.891 22.116 1.00 91.38 95 PRO A O 1
ATOM 770 N N . GLN A 1 96 ? -10.581 -6.802 23.951 1.00 90.06 96 GLN A N 1
ATOM 771 C CA . GLN A 1 96 ? -11.867 -7.496 24.100 1.00 90.06 96 GLN A CA 1
ATOM 772 C C . GLN A 1 96 ? -12.973 -6.859 23.241 1.00 90.06 96 GLN A C 1
ATOM 774 O O . GLN A 1 96 ? -13.986 -7.499 22.961 1.00 90.06 96 GLN A O 1
ATOM 779 N N . ASN A 1 97 ? -12.758 -5.628 22.773 1.00 92.00 97 ASN A N 1
ATOM 780 C CA . ASN A 1 97 ? -13.703 -4.856 21.984 1.00 92.00 97 ASN A CA 1
ATOM 781 C C . ASN A 1 97 ? -13.540 -5.125 20.480 1.00 92.00 97 ASN A C 1
ATOM 783 O O . ASN A 1 97 ? -12.427 -5.181 19.960 1.00 92.00 97 ASN A O 1
ATOM 787 N N . THR A 1 98 ? -14.636 -5.235 19.727 1.00 92.88 98 THR A N 1
ATOM 788 C CA . THR A 1 98 ? -14.564 -5.414 18.267 1.00 92.88 98 THR A CA 1
ATOM 789 C C . THR A 1 98 ? -13.994 -4.184 17.547 1.00 92.88 98 THR A C 1
ATOM 791 O O . THR A 1 98 ? -13.251 -4.342 16.577 1.00 92.88 98 THR A O 1
ATOM 794 N N . VAL A 1 99 ? -14.246 -2.975 18.067 1.00 94.56 99 VAL A N 1
ATOM 795 C CA . VAL A 1 99 ? -13.751 -1.699 17.518 1.00 94.56 99 VAL A CA 1
ATOM 796 C C . VAL A 1 99 ? -12.228 -1.628 17.514 1.00 94.56 99 VAL A C 1
ATOM 798 O O . VAL A 1 99 ? -11.639 -1.127 16.555 1.00 94.56 99 VAL A O 1
ATOM 801 N N . PHE A 1 100 ? -11.573 -2.225 18.512 1.00 94.50 100 PHE A N 1
ATOM 802 C CA . PHE A 1 100 ? -10.118 -2.377 18.541 1.00 94.50 100 PHE A CA 1
ATOM 803 C C . PHE A 1 100 ? -9.600 -3.056 17.265 1.00 94.50 100 PHE A C 1
ATOM 805 O O . PHE A 1 100 ? -8.650 -2.587 16.639 1.00 94.50 100 PHE A O 1
ATOM 812 N N . TYR A 1 101 ? -10.261 -4.120 16.807 1.00 92.19 101 TYR A N 1
ATOM 813 C CA . TYR A 1 101 ? -9.861 -4.824 15.588 1.00 92.19 101 TYR A CA 1
ATOM 814 C C . TYR A 1 101 ? -10.150 -4.018 14.321 1.00 92.19 101 TYR A C 1
ATOM 816 O O . TYR A 1 101 ? -9.355 -4.080 13.381 1.00 92.19 101 TYR A O 1
ATOM 824 N N . ASN A 1 102 ? -11.220 -3.215 14.295 1.00 92.69 102 ASN A N 1
ATOM 825 C CA . ASN A 1 102 ? -11.466 -2.310 13.174 1.00 92.69 102 ASN A CA 1
ATOM 826 C C . ASN A 1 102 ? -10.343 -1.255 13.048 1.00 92.69 102 ASN A C 1
ATOM 828 O O . ASN A 1 102 ? -9.826 -1.039 11.945 1.00 92.69 102 ASN A O 1
ATOM 832 N N . ILE A 1 103 ? -9.928 -0.654 14.176 1.00 94.69 103 ILE A N 1
ATOM 8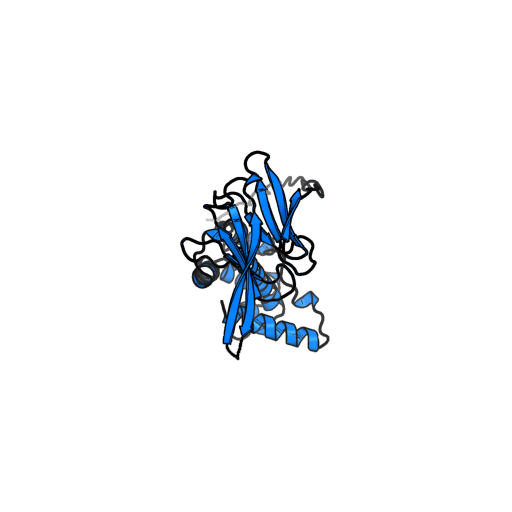33 C CA . ILE A 1 103 ? -8.843 0.341 14.268 1.00 94.69 103 ILE A CA 1
ATOM 834 C C . ILE A 1 103 ? -7.506 -0.284 13.866 1.00 94.69 103 ILE A C 1
ATOM 836 O O . ILE A 1 103 ? -6.832 0.187 12.947 1.00 94.69 103 ILE A O 1
ATOM 840 N N . HIS A 1 104 ? -7.113 -1.372 14.525 1.00 93.12 104 HIS A N 1
ATOM 841 C CA . HIS A 1 104 ? -5.804 -1.972 14.299 1.00 93.12 104 HIS A CA 1
ATOM 842 C C . HIS A 1 104 ? -5.710 -2.697 12.958 1.00 93.12 104 HIS A C 1
ATOM 844 O O . HIS A 1 104 ? -4.626 -2.755 12.385 1.00 93.12 104 HIS A O 1
ATOM 850 N N . GLY A 1 105 ? -6.825 -3.175 12.402 1.00 87.00 105 GLY A N 1
ATOM 851 C CA . GLY A 1 105 ? -6.884 -3.655 11.024 1.00 87.00 105 GLY A CA 1
ATOM 852 C C . GLY A 1 105 ? -6.616 -2.545 10.001 1.00 87.00 105 GLY A C 1
ATOM 853 O O . GLY A 1 105 ? -5.918 -2.770 9.012 1.00 87.00 105 GLY A O 1
ATOM 854 N N . MET A 1 106 ? -7.135 -1.335 10.233 1.00 90.75 106 MET A N 1
ATOM 855 C CA . MET A 1 106 ? -6.865 -0.163 9.391 1.00 90.75 106 MET A CA 1
ATOM 856 C C . MET A 1 106 ? -5.399 0.283 9.501 1.00 90.75 106 MET A C 1
ATOM 858 O O . MET A 1 106 ? -4.754 0.538 8.484 1.00 90.75 106 MET A O 1
ATOM 862 N N . ILE A 1 107 ? -4.840 0.317 10.713 1.00 91.44 107 ILE A N 1
ATOM 863 C CA . ILE A 1 107 ? -3.416 0.626 10.936 1.00 91.44 107 ILE A CA 1
ATOM 864 C C . ILE A 1 107 ? -2.522 -0.428 10.280 1.00 91.44 107 ILE A C 1
ATOM 866 O O . ILE A 1 107 ? -1.521 -0.092 9.646 1.00 91.44 107 ILE A O 1
ATOM 870 N N . ASP A 1 108 ? -2.895 -1.703 10.378 1.00 84.56 108 ASP A N 1
ATOM 871 C CA . ASP A 1 108 ? -2.192 -2.782 9.696 1.00 84.56 108 ASP A CA 1
ATOM 872 C C . ASP A 1 108 ? -2.272 -2.621 8.171 1.00 84.56 108 ASP A C 1
ATOM 874 O O . ASP A 1 108 ? -1.274 -2.827 7.490 1.00 84.56 108 ASP A O 1
ATOM 878 N N . ARG A 1 109 ? -3.392 -2.133 7.614 1.00 80.81 109 ARG A N 1
ATOM 879 C CA . ARG A 1 109 ? -3.484 -1.768 6.188 1.00 80.81 109 ARG A CA 1
ATOM 880 C C . ARG A 1 109 ? -2.534 -0.627 5.817 1.00 80.81 109 ARG A C 1
ATOM 882 O O . ARG A 1 109 ? -1.879 -0.719 4.782 1.00 80.81 109 ARG A O 1
ATOM 889 N N . TRP A 1 110 ? -2.419 0.424 6.630 1.00 87.31 110 TRP A N 1
ATOM 890 C CA . TRP A 1 110 ? -1.437 1.497 6.398 1.00 87.31 110 TRP A CA 1
ATOM 891 C C . TRP A 1 110 ? -0.007 0.969 6.408 1.00 87.31 110 TRP A C 1
ATOM 893 O O . TRP A 1 110 ? 0.807 1.333 5.560 1.00 87.31 110 TRP A O 1
ATOM 903 N N . TRP A 1 111 ? 0.283 0.069 7.342 1.00 84.44 111 TRP A N 1
ATOM 904 C CA . TRP A 1 111 ? 1.576 -0.578 7.429 1.00 84.44 111 TRP A CA 1
ATOM 905 C C . TRP A 1 111 ? 1.847 -1.503 6.238 1.00 84.44 111 TRP A C 1
ATOM 907 O O . TRP A 1 111 ? 2.921 -1.410 5.660 1.00 84.44 111 TRP A O 1
ATOM 917 N N . ARG A 1 112 ? 0.888 -2.337 5.817 1.00 75.75 112 ARG A N 1
ATOM 918 C CA . ARG A 1 112 ? 1.013 -3.184 4.617 1.00 75.75 112 ARG A CA 1
ATOM 919 C C . ARG A 1 112 ? 1.160 -2.350 3.351 1.00 75.75 112 ARG A C 1
ATOM 921 O O . ARG A 1 112 ? 1.897 -2.742 2.464 1.00 75.75 112 ARG A O 1
ATOM 928 N N . ASN A 1 113 ? 0.511 -1.189 3.273 1.00 74.38 113 ASN A N 1
ATOM 929 C CA . ASN A 1 113 ? 0.704 -0.236 2.180 1.00 74.38 113 ASN A CA 1
ATOM 930 C C . ASN A 1 113 ? 2.135 0.328 2.165 1.00 74.38 113 ASN A C 1
ATOM 932 O O . ASN A 1 113 ? 2.724 0.467 1.101 1.00 74.38 113 ASN A O 1
ATOM 936 N N . TRP A 1 114 ? 2.713 0.619 3.333 1.00 78.69 114 TRP A N 1
ATOM 937 C CA . TRP A 1 114 ? 4.123 0.994 3.443 1.00 78.69 114 TRP A CA 1
ATOM 938 C C . TRP A 1 114 ? 5.071 -0.175 3.137 1.00 78.69 114 TRP A C 1
ATOM 940 O O . TRP A 1 114 ? 6.046 0.007 2.420 1.00 78.69 114 TRP A O 1
ATOM 950 N N . GLU A 1 115 ? 4.792 -1.380 3.639 1.00 68.38 115 GLU A N 1
ATOM 951 C CA . GLU A 1 115 ? 5.612 -2.570 3.387 1.00 68.38 115 GLU A CA 1
ATOM 952 C C . GLU A 1 115 ? 5.542 -3.013 1.924 1.00 68.38 115 GLU A C 1
ATOM 954 O O . GLU A 1 115 ? 6.560 -3.410 1.363 1.00 68.38 115 GLU A O 1
ATOM 959 N N . GLY A 1 116 ? 4.375 -2.877 1.295 1.00 60.62 116 GLY A N 1
ATOM 960 C CA . GLY A 1 116 ? 4.155 -3.092 -0.130 1.00 60.62 116 GLY A CA 1
ATOM 961 C C . GLY A 1 116 ? 4.969 -2.141 -1.003 1.00 60.62 116 GLY A C 1
ATOM 962 O O . GLY A 1 116 ? 5.182 -2.427 -2.168 1.00 60.62 116 GLY A O 1
ATOM 963 N N . LEU A 1 117 ? 5.540 -1.059 -0.463 1.00 54.59 117 LEU A N 1
ATOM 964 C CA . LEU A 1 117 ? 6.568 -0.304 -1.187 1.00 54.59 117 LEU A CA 1
ATOM 965 C C . LEU A 1 117 ? 7.921 -1.025 -1.276 1.00 54.59 117 LEU A C 1
ATOM 967 O O . LEU A 1 117 ? 8.805 -0.502 -1.946 1.00 54.59 117 LEU A O 1
ATOM 971 N N . GLY A 1 118 ? 8.085 -2.196 -0.648 1.00 45.50 118 GLY A N 1
ATOM 972 C CA . GLY A 1 118 ? 9.327 -2.968 -0.614 1.00 45.50 118 GLY A CA 1
ATOM 973 C C . GLY A 1 118 ? 10.315 -2.375 0.381 1.00 45.50 118 GLY A C 1
ATOM 974 O O . GLY A 1 118 ? 10.682 -1.208 0.303 1.00 45.50 118 GLY A O 1
ATOM 975 N N . ARG A 1 119 ? 10.724 -3.146 1.392 1.00 49.09 119 ARG A N 1
ATOM 976 C CA . ARG A 1 119 ? 11.531 -2.634 2.510 1.00 49.09 119 ARG A CA 1
ATOM 977 C C . ARG A 1 119 ? 12.887 -2.092 2.040 1.00 49.09 119 ARG A C 1
ATOM 979 O O . ARG A 1 119 ? 13.834 -2.840 1.844 1.00 49.09 119 ARG A O 1
ATOM 986 N N . PHE A 1 120 ? 12.973 -0.769 1.963 1.00 42.25 120 PHE A N 1
ATOM 987 C CA . PHE A 1 120 ? 14.158 0.024 1.655 1.00 42.25 120 PHE A CA 1
ATOM 988 C C . PHE A 1 120 ? 15.387 -0.369 2.501 1.00 42.25 120 PHE A C 1
ATOM 990 O O . PHE A 1 120 ? 15.408 -0.205 3.723 1.00 42.25 120 PHE A O 1
ATOM 997 N N . ARG A 1 121 ? 16.455 -0.823 1.833 1.00 35.84 121 ARG A N 1
ATOM 998 C CA . ARG A 1 121 ? 17.831 -0.480 2.228 1.00 35.84 121 ARG A CA 1
ATOM 999 C C . ARG A 1 121 ? 18.298 0.644 1.311 1.00 35.84 121 ARG A C 1
ATOM 1001 O O . ARG A 1 121 ? 17.937 0.672 0.138 1.00 35.84 121 ARG A O 1
ATOM 1008 N N . GLU A 1 122 ? 19.083 1.561 1.861 1.00 32.50 122 GLU A N 1
ATOM 1009 C CA . GLU A 1 122 ? 19.715 2.649 1.116 1.00 32.50 122 GLU A CA 1
ATOM 1010 C C . GLU A 1 122 ? 20.411 2.096 -0.146 1.00 32.50 122 GLU A C 1
ATOM 1012 O O . GLU A 1 122 ? 21.263 1.214 -0.051 1.00 32.50 122 GLU A O 1
ATOM 1017 N N . GLY A 1 123 ? 19.991 2.570 -1.325 1.00 40.62 123 GLY A N 1
ATOM 1018 C CA . GLY A 1 123 ? 20.655 2.300 -2.604 1.00 40.62 123 GLY A CA 1
ATOM 1019 C C . GLY A 1 123 ? 20.170 1.115 -3.453 1.00 40.62 123 GLY A C 1
ATOM 1020 O O . GLY A 1 123 ? 20.722 0.950 -4.535 1.00 40.62 123 GLY A O 1
ATOM 1021 N N . MET A 1 124 ? 19.170 0.308 -3.054 1.00 47.97 124 MET A N 1
ATOM 1022 C CA . MET A 1 124 ? 18.597 -0.717 -3.957 1.00 47.97 124 MET A CA 1
ATOM 1023 C C . MET A 1 124 ? 17.083 -0.934 -3.778 1.00 47.97 124 MET A C 1
ATOM 1025 O O . MET A 1 124 ? 16.649 -1.257 -2.670 1.00 47.97 124 MET A O 1
ATOM 1029 N N . PRO A 1 125 ? 16.280 -0.834 -4.855 1.00 63.84 125 PRO A N 1
ATOM 1030 C CA . PRO A 1 125 ? 14.844 -1.084 -4.806 1.00 63.84 125 PRO A CA 1
ATOM 1031 C C . PRO A 1 125 ? 14.542 -2.587 -4.953 1.00 63.84 125 PRO A C 1
ATOM 1033 O O . PRO A 1 125 ? 14.698 -3.172 -6.029 1.00 63.84 125 PRO A O 1
ATOM 1036 N N . TYR A 1 126 ? 14.143 -3.224 -3.849 1.00 71.00 126 TYR A N 1
ATOM 1037 C CA . TYR A 1 126 ? 13.630 -4.595 -3.826 1.00 71.00 126 TYR A CA 1
ATOM 1038 C C . TYR A 1 126 ? 12.312 -4.692 -3.049 1.00 71.00 126 TYR A C 1
ATOM 1040 O O . TYR A 1 126 ? 12.076 -3.955 -2.092 1.00 71.00 126 TYR A O 1
ATOM 1048 N N . TRP A 1 127 ? 11.469 -5.641 -3.447 1.00 76.31 127 TRP A N 1
ATOM 1049 C CA . TRP A 1 127 ? 10.116 -5.870 -2.948 1.00 76.31 127 TRP A CA 1
ATOM 1050 C C . TRP A 1 127 ? 9.919 -7.348 -2.654 1.00 76.31 127 TRP A C 1
ATOM 1052 O O . TRP A 1 127 ? 10.433 -8.185 -3.383 1.00 76.31 127 TRP A O 1
ATOM 1062 N N . SER A 1 128 ? 9.182 -7.685 -1.600 1.00 75.62 128 SER A N 1
ATOM 1063 C CA . SER A 1 128 ? 8.939 -9.077 -1.211 1.00 75.62 128 SER A CA 1
ATOM 1064 C C . SER A 1 128 ? 7.453 -9.396 -1.200 1.00 75.62 128 SER A C 1
ATOM 1066 O O . SER A 1 128 ? 6.673 -8.602 -0.675 1.00 75.62 128 SER A O 1
ATOM 1068 N N . GLY A 1 129 ? 7.073 -10.570 -1.686 1.00 75.44 129 GLY A N 1
ATOM 1069 C CA . GLY A 1 129 ? 5.689 -11.032 -1.687 1.00 75.44 129 GLY A CA 1
ATOM 1070 C C . GLY A 1 129 ? 5.487 -12.196 -2.643 1.00 75.44 129 GLY A C 1
ATOM 1071 O O . GLY A 1 129 ? 6.439 -12.911 -2.939 1.00 75.44 129 GLY A O 1
ATOM 1072 N N . THR A 1 130 ? 4.252 -12.405 -3.083 1.00 85.31 130 THR A N 1
ATOM 1073 C CA . THR A 1 130 ? 3.936 -13.381 -4.130 1.00 85.31 130 THR A CA 1
ATOM 1074 C C . THR A 1 130 ? 3.842 -12.623 -5.446 1.00 85.31 130 THR A C 1
ATOM 1076 O O . THR A 1 130 ? 2.918 -11.839 -5.608 1.00 85.31 130 THR A O 1
ATOM 1079 N N . PHE A 1 131 ? 4.780 -12.808 -6.371 1.00 90.38 131 PHE A N 1
ATOM 1080 C CA . PHE A 1 131 ? 4.754 -12.170 -7.692 1.00 90.38 131 PHE A CA 1
ATOM 1081 C C . PHE A 1 131 ? 4.384 -13.161 -8.796 1.00 90.38 131 PHE A C 1
ATOM 1083 O O . PHE A 1 131 ? 3.685 -12.799 -9.737 1.00 90.38 131 PHE A O 1
ATOM 1090 N N . LEU A 1 132 ? 4.846 -14.410 -8.692 1.00 93.00 132 LEU A N 1
ATOM 1091 C CA . LEU A 1 132 ? 4.626 -15.446 -9.695 1.00 93.00 132 LEU A CA 1
ATOM 1092 C C . LEU A 1 132 ? 3.823 -16.627 -9.148 1.00 93.00 132 LEU A C 1
ATOM 1094 O O . LEU A 1 132 ? 2.727 -16.899 -9.648 1.00 93.00 132 LEU A O 1
ATOM 1098 N N . ASP A 1 133 ? 4.367 -17.362 -8.175 1.00 88.75 133 ASP A N 1
ATOM 1099 C CA . ASP A 1 133 ? 3.741 -18.603 -7.697 1.00 88.75 133 ASP A CA 1
ATOM 1100 C C . ASP A 1 133 ? 4.027 -18.964 -6.231 1.00 88.75 133 ASP A C 1
ATOM 1102 O O . ASP A 1 133 ? 3.313 -19.802 -5.672 1.00 88.75 133 ASP A O 1
ATOM 1106 N N . ALA A 1 134 ? 5.012 -18.334 -5.587 1.00 82.19 134 ALA A N 1
ATOM 1107 C CA . ALA A 1 134 ? 5.413 -18.661 -4.226 1.00 82.19 134 ALA A CA 1
ATOM 1108 C C . ALA A 1 134 ? 5.342 -17.452 -3.289 1.00 82.19 134 ALA A C 1
ATOM 1110 O O . ALA A 1 134 ? 5.635 -16.317 -3.656 1.00 82.19 134 ALA A O 1
ATOM 1111 N N . ALA A 1 135 ? 4.995 -17.710 -2.028 1.00 73.06 135 ALA A N 1
ATOM 1112 C CA . ALA A 1 135 ? 5.112 -16.701 -0.987 1.00 73.06 135 ALA A CA 1
ATOM 1113 C C . ALA A 1 135 ? 6.592 -16.455 -0.652 1.00 73.06 135 ALA A C 1
ATOM 1115 O O . ALA A 1 135 ? 7.365 -17.400 -0.499 1.00 73.06 135 ALA A O 1
ATOM 1116 N N . GLY A 1 136 ? 6.966 -15.187 -0.465 1.00 70.69 136 GLY A N 1
ATOM 1117 C CA . GLY A 1 136 ? 8.321 -14.809 -0.053 1.00 70.69 136 GLY A CA 1
ATOM 1118 C C . GLY A 1 136 ? 9.322 -14.664 -1.201 1.00 70.69 136 GLY A C 1
ATOM 1119 O O . GLY A 1 136 ? 10.524 -14.632 -0.948 1.00 70.69 136 GLY A O 1
ATOM 1120 N N . GLU A 1 137 ? 8.847 -14.549 -2.441 1.00 86.00 137 GLU A N 1
ATOM 1121 C CA . GLU A 1 137 ? 9.672 -14.139 -3.577 1.00 86.00 137 GLU A CA 1
ATOM 1122 C C . GLU A 1 137 ? 10.157 -12.693 -3.396 1.00 86.00 137 GLU A C 1
ATOM 1124 O O . GLU A 1 137 ? 9.520 -11.884 -2.712 1.00 86.00 137 GLU A O 1
ATOM 1129 N N . VAL A 1 138 ? 11.291 -12.360 -4.016 1.00 85.50 138 VAL A N 1
ATOM 1130 C CA . VAL A 1 138 ? 11.913 -11.033 -3.932 1.00 85.50 138 VAL A CA 1
ATOM 1131 C C . VAL A 1 138 ? 12.096 -10.446 -5.325 1.00 85.50 138 VAL A C 1
ATOM 1133 O O . VAL A 1 138 ? 12.947 -10.891 -6.083 1.00 85.50 138 VAL A O 1
ATOM 1136 N N . LEU A 1 139 ? 11.345 -9.410 -5.666 1.00 88.31 139 LEU A N 1
ATOM 1137 C CA . LEU A 1 139 ? 11.537 -8.639 -6.886 1.00 88.31 139 LEU A CA 1
ATOM 1138 C C . LEU A 1 139 ? 12.608 -7.562 -6.659 1.00 88.31 139 LEU A C 1
ATOM 1140 O O . LEU A 1 139 ? 12.622 -6.919 -5.615 1.00 88.31 139 LEU A O 1
ATOM 1144 N N . ARG A 1 140 ? 13.498 -7.330 -7.622 1.00 86.69 140 ARG A N 1
ATOM 1145 C CA . ARG A 1 140 ? 14.552 -6.303 -7.577 1.00 86.69 140 ARG A CA 1
ATOM 1146 C C . ARG A 1 140 ? 14.587 -5.539 -8.893 1.00 86.69 140 ARG A C 1
ATOM 1148 O O . ARG A 1 140 ? 14.555 -6.162 -9.948 1.00 86.69 140 ARG A O 1
ATOM 1155 N N . TYR A 1 141 ? 14.730 -4.219 -8.819 1.00 86.56 141 TYR A N 1
ATOM 1156 C CA . TYR A 1 141 ? 14.983 -3.360 -9.976 1.00 86.56 141 TYR A CA 1
ATOM 1157 C C . TYR A 1 141 ? 16.434 -2.864 -9.974 1.00 86.56 141 TYR A C 1
ATOM 1159 O O . TYR A 1 141 ? 16.989 -2.507 -8.932 1.00 86.56 141 TYR A O 1
ATOM 1167 N N . GLU A 1 142 ? 17.059 -2.855 -11.146 1.00 84.69 142 GLU A N 1
ATOM 1168 C CA . GLU A 1 142 ? 18.416 -2.367 -11.372 1.00 84.69 142 GLU A CA 1
ATOM 1169 C C . GLU A 1 142 ? 18.369 -1.124 -12.262 1.00 84.69 142 GLU A C 1
ATOM 1171 O O . GLU A 1 142 ? 18.071 -1.216 -13.450 1.00 84.69 142 GLU A O 1
ATOM 1176 N N . SER A 1 143 ? 18.654 0.049 -11.690 1.00 80.44 143 SER A N 1
ATOM 1177 C CA . SER A 1 143 ? 18.491 1.335 -12.382 1.00 80.44 143 SER A CA 1
ATOM 1178 C C . SER A 1 143 ? 19.435 1.517 -13.569 1.00 80.44 143 SER A C 1
ATOM 1180 O O . SER A 1 143 ? 19.017 2.077 -14.577 1.00 80.44 143 SER A O 1
ATOM 1182 N N . GLU A 1 144 ? 20.670 1.010 -13.486 1.00 79.81 144 GLU A N 1
ATOM 1183 C CA . GLU A 1 144 ? 21.668 1.131 -14.560 1.00 79.81 144 GLU A CA 1
ATOM 1184 C C . GLU A 1 144 ? 21.224 0.452 -15.861 1.00 79.81 144 GLU A C 1
ATOM 1186 O O . GLU A 1 144 ? 21.492 0.959 -16.949 1.00 79.81 144 GLU A O 1
ATOM 1191 N N . SER A 1 145 ? 20.545 -0.693 -15.753 1.00 85.06 145 SER A N 1
ATOM 1192 C CA . SER A 1 145 ? 20.106 -1.492 -16.900 1.00 85.06 145 SER A CA 1
ATOM 1193 C C . SER A 1 145 ? 18.604 -1.384 -17.179 1.00 85.06 145 SER A C 1
ATOM 1195 O O . SER A 1 145 ? 18.145 -1.803 -18.238 1.00 85.06 145 SER A O 1
ATOM 1197 N N . GLY A 1 146 ? 17.823 -0.856 -16.235 1.00 87.38 146 GLY A N 1
ATOM 1198 C CA . GLY A 1 146 ? 16.364 -0.902 -16.272 1.00 87.38 146 GLY A CA 1
ATOM 1199 C C . GLY A 1 146 ? 15.790 -2.309 -16.061 1.00 87.38 146 GLY A C 1
ATOM 1200 O O . GLY A 1 146 ? 14.605 -2.520 -16.323 1.00 87.38 146 GLY A O 1
ATOM 1201 N N . SER A 1 147 ? 16.609 -3.273 -15.627 1.00 92.75 147 SER A N 1
ATOM 1202 C CA . SER A 1 147 ? 16.227 -4.685 -15.537 1.00 92.75 147 SER A CA 1
ATOM 1203 C C . SER A 1 147 ? 15.538 -5.022 -14.221 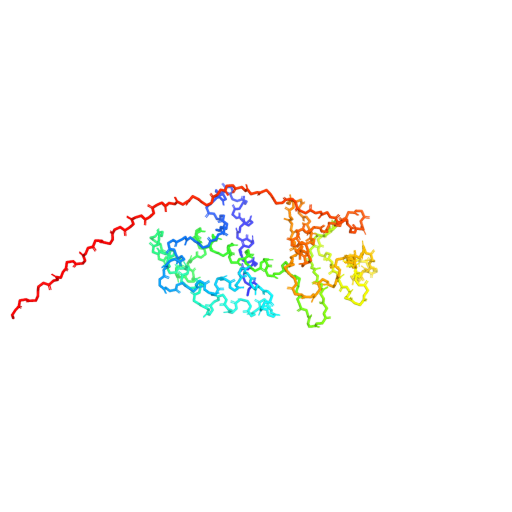1.00 92.75 147 SER A C 1
ATOM 1205 O O . SER A 1 147 ? 15.855 -4.484 -13.159 1.00 92.75 147 SER A O 1
ATOM 1207 N N . TRP A 1 148 ? 14.648 -6.001 -14.291 1.00 93.75 148 TRP A N 1
ATOM 1208 C CA . TRP A 1 148 ? 13.936 -6.586 -13.171 1.00 93.75 148 TRP A CA 1
ATOM 1209 C C . TRP A 1 148 ? 14.372 -8.030 -12.963 1.00 93.75 148 TRP A C 1
ATOM 1211 O O . TRP A 1 148 ? 14.502 -8.811 -13.909 1.00 93.75 148 TRP A O 1
ATOM 1221 N N . TRP A 1 149 ? 14.561 -8.388 -11.701 1.00 94.62 149 TRP A N 1
ATOM 1222 C CA . TRP A 1 149 ? 15.039 -9.693 -11.272 1.00 94.62 149 TRP A CA 1
ATOM 1223 C C . TRP A 1 149 ? 14.113 -10.259 -10.208 1.00 94.62 149 TRP A C 1
ATOM 1225 O O . TRP A 1 149 ? 13.727 -9.542 -9.289 1.00 94.62 149 TRP A O 1
ATOM 1235 N N . LEU A 1 150 ? 13.791 -11.545 -10.306 1.00 95.06 150 LEU A N 1
ATOM 1236 C CA . LEU A 1 150 ? 13.030 -12.271 -9.300 1.00 95.06 150 LEU A CA 1
ATOM 1237 C C . LEU A 1 150 ? 13.955 -13.250 -8.579 1.00 95.06 150 LEU A C 1
ATOM 1239 O O . LEU A 1 150 ? 14.558 -14.129 -9.193 1.00 95.06 150 LEU A O 1
ATOM 1243 N N . GLY A 1 151 ? 14.070 -13.059 -7.275 1.00 92.38 151 GLY A N 1
ATOM 1244 C CA . GLY A 1 151 ? 14.723 -13.939 -6.328 1.00 92.38 151 GLY A CA 1
ATOM 1245 C C . GLY A 1 151 ? 13.720 -14.941 -5.770 1.00 92.38 151 GLY A C 1
ATOM 1246 O O . GLY A 1 151 ? 12.683 -14.539 -5.239 1.00 92.38 151 GLY A O 1
ATOM 1247 N N . ARG A 1 152 ? 14.023 -16.234 -5.857 1.00 89.25 152 ARG A N 1
ATOM 1248 C CA . ARG A 1 152 ? 13.207 -17.314 -5.288 1.00 89.25 152 ARG A CA 1
ATOM 1249 C C . ARG A 1 152 ? 14.047 -18.114 -4.307 1.00 89.25 152 ARG A C 1
ATOM 1251 O O . ARG A 1 152 ? 15.208 -18.410 -4.584 1.00 89.25 152 ARG A O 1
ATOM 1258 N N . THR A 1 153 ? 13.476 -18.435 -3.151 1.00 82.88 153 THR A N 1
ATOM 1259 C CA . THR A 1 153 ? 14.163 -19.269 -2.164 1.00 82.88 153 THR A CA 1
ATOM 1260 C C . THR A 1 153 ? 14.091 -20.724 -2.595 1.00 82.88 153 THR A C 1
ATOM 1262 O O . THR A 1 153 ? 13.007 -21.292 -2.706 1.00 82.88 153 THR A O 1
ATOM 1265 N N . GLU A 1 154 ? 15.249 -21.341 -2.777 1.00 77.31 154 GLU A N 1
ATOM 1266 C CA . GLU A 1 154 ? 15.390 -22.769 -3.004 1.00 77.31 154 GLU A CA 1
ATOM 1267 C C . GLU A 1 154 ? 16.160 -23.420 -1.854 1.00 77.31 154 GLU A C 1
ATOM 1269 O O . GLU A 1 154 ? 17.130 -22.872 -1.321 1.00 77.31 154 GLU A O 1
ATOM 1274 N N . SER A 1 155 ? 15.741 -24.624 -1.466 1.00 77.00 155 SER A N 1
ATOM 1275 C CA . SER A 1 155 ? 16.490 -25.447 -0.519 1.00 77.00 155 SER A CA 1
ATOM 1276 C C . SER A 1 155 ? 17.504 -26.304 -1.269 1.00 77.00 155 SER A C 1
ATOM 1278 O O . SER A 1 155 ? 17.141 -27.251 -1.966 1.00 77.00 155 SER A O 1
ATOM 1280 N N . PHE A 1 156 ? 18.792 -26.038 -1.068 1.00 68.94 156 PHE A N 1
ATOM 1281 C CA . PHE A 1 156 ? 19.870 -26.846 -1.627 1.00 68.94 156 PHE A CA 1
ATOM 1282 C C . PHE A 1 156 ? 20.707 -27.459 -0.506 1.00 68.94 156 PHE A C 1
ATOM 1284 O O . PHE A 1 156 ? 21.338 -26.754 0.276 1.00 68.94 156 PHE A O 1
ATOM 1291 N N . LYS A 1 157 ? 20.724 -28.796 -0.422 1.00 81.06 157 LYS A N 1
ATOM 1292 C CA . LYS A 1 157 ? 21.462 -29.558 0.611 1.00 81.06 157 LYS A CA 1
ATOM 1293 C C . LYS A 1 157 ? 21.166 -29.117 2.059 1.00 81.06 157 LYS A C 1
ATOM 1295 O O . LYS A 1 157 ? 22.040 -29.195 2.915 1.00 81.06 157 LYS A O 1
ATOM 1300 N N . GLY A 1 158 ? 19.933 -28.693 2.337 1.00 79.38 158 GLY A N 1
ATOM 1301 C CA . GLY A 1 158 ? 19.510 -28.261 3.675 1.00 79.38 158 GLY A CA 1
ATOM 1302 C C . GLY A 1 158 ? 19.833 -26.802 4.015 1.00 79.38 158 GLY A C 1
ATOM 1303 O O . GLY A 1 158 ? 19.541 -26.377 5.127 1.00 79.38 158 GLY A O 1
ATOM 1304 N N . GLU A 1 159 ? 20.390 -26.034 3.076 1.00 77.44 159 GLU A N 1
ATOM 1305 C CA . GLU A 1 159 ? 20.541 -24.581 3.183 1.00 77.44 159 GLU A CA 1
ATOM 1306 C C . GLU A 1 159 ? 19.520 -23.881 2.281 1.00 77.44 159 GLU A C 1
ATOM 1308 O O . GLU A 1 159 ? 19.334 -24.272 1.126 1.00 77.44 159 GLU A O 1
ATOM 1313 N N . GLU A 1 160 ? 18.883 -22.828 2.788 1.00 76.25 160 GLU A N 1
ATOM 1314 C CA . GLU A 1 160 ? 18.063 -21.933 1.971 1.00 76.25 160 GLU A CA 1
ATOM 1315 C C . GLU A 1 160 ? 18.960 -20.943 1.226 1.00 76.25 160 GLU A C 1
ATOM 1317 O O . GLU A 1 160 ? 19.807 -20.270 1.821 1.00 76.25 160 GLU A O 1
ATOM 1322 N N . ARG A 1 161 ? 18.787 -20.856 -0.092 1.00 80.88 161 ARG A N 1
ATOM 1323 C CA . ARG A 1 161 ? 19.499 -19.915 -0.960 1.00 80.88 161 ARG A CA 1
ATOM 1324 C C . ARG A 1 161 ? 18.501 -19.194 -1.843 1.00 80.88 161 ARG A C 1
ATOM 1326 O O . ARG A 1 161 ? 17.496 -19.771 -2.229 1.00 80.88 161 ARG A O 1
ATOM 1333 N N . VAL A 1 162 ? 18.795 -17.943 -2.176 1.00 82.75 162 VAL A N 1
ATOM 1334 C CA . VAL A 1 162 ? 17.994 -17.190 -3.144 1.00 82.75 162 VAL A CA 1
ATOM 1335 C C . VAL A 1 162 ? 18.635 -17.343 -4.516 1.00 82.75 162 VAL A C 1
ATOM 1337 O O . VAL A 1 162 ? 19.770 -16.907 -4.718 1.00 82.75 162 VAL A O 1
ATOM 1340 N N . GLU A 1 163 ? 17.917 -17.959 -5.447 1.00 89.00 163 GLU A N 1
ATOM 1341 C CA . GLU A 1 163 ? 18.271 -17.958 -6.861 1.00 89.00 163 GLU A CA 1
ATOM 1342 C C . GLU A 1 163 ? 17.636 -16.747 -7.542 1.00 89.00 163 GLU A C 1
ATOM 1344 O O . GLU A 1 163 ? 16.454 -16.474 -7.350 1.00 89.00 163 GLU A O 1
ATOM 1349 N N . TRP A 1 164 ? 18.427 -16.016 -8.327 1.00 92.38 164 TRP A N 1
ATOM 1350 C CA . TRP A 1 164 ? 17.986 -14.816 -9.031 1.00 92.38 164 TRP A CA 1
ATOM 1351 C C . TRP A 1 164 ? 17.858 -15.085 -10.526 1.00 92.38 164 TRP A C 1
ATOM 1353 O O . TRP A 1 164 ? 18.833 -15.465 -11.173 1.00 92.38 164 TRP A O 1
ATOM 1363 N N . GLY A 1 165 ? 16.681 -14.813 -11.084 1.00 94.25 165 GLY A N 1
ATOM 1364 C CA . GLY A 1 165 ? 16.424 -14.850 -12.522 1.00 94.25 165 GLY A CA 1
ATOM 1365 C C . GLY A 1 165 ? 16.005 -13.482 -13.049 1.00 94.25 165 GLY A C 1
ATOM 1366 O O . GLY A 1 165 ? 15.205 -12.793 -12.418 1.00 94.25 165 GLY A O 1
ATOM 1367 N N . ALA A 1 166 ? 16.529 -13.079 -14.207 1.00 95.62 166 ALA A N 1
ATOM 1368 C CA . ALA A 1 166 ? 16.036 -11.897 -14.908 1.00 95.62 166 ALA A CA 1
ATOM 1369 C C . ALA A 1 166 ? 14.618 -12.170 -15.427 1.00 95.62 166 ALA A C 1
ATOM 1371 O O . ALA A 1 166 ? 14.382 -13.190 -16.078 1.00 95.62 166 ALA A O 1
ATOM 1372 N N . VAL A 1 167 ? 13.690 -11.257 -15.153 1.00 97.38 167 VAL A N 1
ATOM 1373 C CA . VAL A 1 167 ? 12.272 -11.415 -15.507 1.00 97.38 167 VAL A CA 1
ATOM 1374 C C . VAL A 1 167 ? 11.771 -10.372 -16.499 1.00 97.38 167 VAL A C 1
ATOM 1376 O O . VAL A 1 167 ? 10.707 -10.543 -17.079 1.00 97.38 167 VAL A O 1
ATOM 1379 N N . GLY A 1 168 ? 12.529 -9.316 -16.768 1.00 96.19 168 GLY A N 1
ATOM 1380 C CA . GLY A 1 168 ? 12.186 -8.339 -17.798 1.00 96.19 168 GLY A CA 1
ATOM 1381 C C . GLY A 1 168 ? 12.916 -7.025 -17.590 1.00 96.19 168 GLY A C 1
ATOM 1382 O O . GLY A 1 168 ? 13.791 -6.932 -16.734 1.00 96.19 168 GLY A O 1
ATOM 1383 N N . ASP A 1 169 ? 12.540 -6.007 -18.350 1.00 94.12 169 ASP A N 1
ATOM 1384 C CA . ASP A 1 169 ? 13.034 -4.644 -18.191 1.00 94.12 169 ASP A CA 1
ATOM 1385 C C . ASP A 1 169 ? 11.885 -3.638 -18.335 1.00 94.12 169 ASP A C 1
ATOM 1387 O O . ASP A 1 169 ? 10.816 -3.954 -18.866 1.00 94.12 169 ASP A O 1
ATOM 1391 N N . SER A 1 170 ? 12.099 -2.431 -17.820 1.00 92.44 170 SER A N 1
ATOM 1392 C CA . SER A 1 170 ? 11.187 -1.291 -17.952 1.00 92.44 170 SER A CA 1
ATOM 1393 C C . SER A 1 170 ? 11.856 -0.107 -18.648 1.00 92.44 170 SER A C 1
ATOM 1395 O O . SER A 1 170 ? 11.434 1.034 -18.465 1.00 92.44 170 SER A O 1
ATOM 1397 N N . SER A 1 171 ? 12.909 -0.354 -19.434 1.00 90.44 171 SER A N 1
ATOM 1398 C CA . SER A 1 171 ? 13.733 0.698 -20.046 1.00 90.44 171 SER A CA 1
ATOM 1399 C C . SER A 1 171 ? 12.926 1.628 -20.961 1.00 90.44 171 SER A C 1
ATOM 1401 O O . SER A 1 171 ? 13.173 2.833 -21.008 1.00 90.44 171 SER A O 1
ATOM 1403 N N . ALA A 1 172 ? 11.885 1.095 -21.609 1.00 91.94 172 ALA A N 1
ATOM 1404 C CA . ALA A 1 172 ? 10.944 1.848 -22.438 1.00 91.94 172 ALA A CA 1
ATOM 1405 C C . ALA A 1 172 ? 10.161 2.939 -21.677 1.00 91.94 172 ALA A C 1
ATOM 1407 O O . ALA A 1 172 ? 9.623 3.850 -22.304 1.00 91.94 172 ALA A O 1
ATOM 1408 N N . PHE A 1 173 ? 10.104 2.866 -20.344 1.00 89.94 173 PHE A N 1
ATOM 1409 C CA . PHE A 1 173 ? 9.424 3.834 -19.481 1.00 89.94 173 PHE A CA 1
ATOM 1410 C C . PHE A 1 173 ? 10.390 4.813 -18.796 1.00 89.94 173 PHE A C 1
ATOM 1412 O O . PHE A 1 173 ? 9.954 5.621 -17.973 1.00 89.94 173 PHE A O 1
ATOM 1419 N N . GLY A 1 174 ? 11.689 4.741 -19.102 1.00 86.38 174 GLY A N 1
ATOM 1420 C CA . GLY A 1 174 ? 12.731 5.478 -18.391 1.00 86.38 174 GLY A CA 1
ATOM 1421 C C . GLY A 1 174 ? 13.039 4.901 -17.005 1.00 86.38 174 GLY A C 1
ATOM 1422 O O . GLY A 1 174 ? 12.589 3.813 -16.643 1.00 86.38 174 GLY A O 1
ATOM 1423 N N . GLU A 1 175 ? 13.835 5.630 -16.223 1.00 81.62 175 GLU A N 1
ATOM 1424 C CA . GLU A 1 175 ? 14.236 5.192 -14.886 1.00 81.62 175 GLU A CA 1
ATOM 1425 C C . GLU A 1 175 ? 13.036 5.180 -13.927 1.00 81.62 175 GLU A C 1
ATOM 1427 O O . GLU A 1 175 ? 12.411 6.204 -13.677 1.00 81.62 175 GLU A O 1
ATOM 1432 N N . ILE A 1 176 ? 12.721 4.018 -13.351 1.00 78.69 176 ILE A N 1
ATOM 1433 C CA . ILE A 1 176 ? 11.578 3.868 -12.433 1.00 78.69 176 ILE A CA 1
ATOM 1434 C C . ILE A 1 176 ? 11.848 4.484 -11.048 1.00 78.69 176 ILE A C 1
ATOM 1436 O O . ILE A 1 176 ? 10.916 4.848 -10.333 1.00 78.69 176 ILE A O 1
ATOM 1440 N N . ALA A 1 177 ? 13.119 4.649 -10.674 1.00 68.62 177 ALA A N 1
ATOM 1441 C CA . ALA A 1 177 ? 13.547 5.265 -9.416 1.00 68.62 177 ALA A CA 1
ATOM 1442 C C . ALA A 1 177 ? 13.635 6.808 -9.481 1.00 68.62 177 ALA A C 1
ATOM 1444 O O . ALA A 1 177 ? 14.266 7.430 -8.630 1.00 68.62 177 ALA A O 1
ATOM 1445 N N . ASP A 1 178 ? 12.982 7.436 -10.461 1.00 69.75 178 ASP A N 1
ATOM 1446 C CA . ASP A 1 178 ? 12.987 8.888 -10.703 1.00 69.75 178 ASP A CA 1
ATOM 1447 C C . ASP A 1 178 ? 12.026 9.695 -9.803 1.00 69.75 178 ASP A C 1
ATOM 1449 O O . ASP A 1 178 ? 11.896 10.912 -9.943 1.00 69.75 178 ASP A O 1
ATOM 1453 N N . GLY A 1 179 ? 11.336 9.029 -8.872 1.00 63.75 179 GLY A N 1
ATOM 1454 C CA . GLY A 1 179 ? 10.368 9.651 -7.967 1.00 63.75 179 GLY A CA 1
ATOM 1455 C C . GLY A 1 179 ? 8.939 9.737 -8.512 1.00 63.75 179 GLY A C 1
ATOM 1456 O O . GLY A 1 179 ? 8.090 10.373 -7.879 1.00 63.75 179 GLY A O 1
ATOM 1457 N N . ARG A 1 180 ? 8.633 9.095 -9.649 1.00 76.44 180 ARG A N 1
ATOM 1458 C CA . ARG A 1 180 ? 7.255 8.969 -10.149 1.00 76.44 180 ARG A CA 1
ATOM 1459 C C . ARG A 1 180 ? 6.335 8.253 -9.147 1.00 76.44 180 ARG A C 1
ATOM 1461 O O . ARG A 1 180 ? 6.801 7.454 -8.331 1.00 76.44 180 ARG A O 1
ATOM 1468 N N . PRO A 1 181 ? 5.007 8.471 -9.219 1.00 76.56 181 PRO A N 1
ATOM 1469 C CA . PRO A 1 181 ? 4.057 7.634 -8.496 1.00 76.56 181 PRO A CA 1
ATOM 1470 C C . PRO A 1 181 ? 4.268 6.162 -8.862 1.00 76.56 181 PRO A C 1
ATOM 1472 O O . PRO A 1 181 ? 4.138 5.796 -10.028 1.00 76.56 181 PRO A O 1
ATOM 1475 N N . PHE A 1 182 ? 4.591 5.347 -7.860 1.00 78.94 182 PHE A N 1
ATOM 1476 C CA . PHE A 1 182 ? 4.951 3.939 -7.993 1.00 78.94 182 PHE A CA 1
ATOM 1477 C C . PHE A 1 182 ? 4.421 3.152 -6.789 1.00 78.94 182 PHE A C 1
ATOM 1479 O O . PHE A 1 182 ? 4.458 3.651 -5.660 1.00 78.94 182 PHE A O 1
ATOM 1486 N N . ARG A 1 183 ? 3.942 1.926 -7.010 1.00 77.81 183 ARG A N 1
ATOM 1487 C CA . ARG A 1 183 ? 3.501 0.975 -5.984 1.00 77.81 183 ARG A CA 1
ATOM 1488 C C . ARG A 1 183 ? 3.752 -0.460 -6.437 1.00 77.81 183 ARG A C 1
ATOM 1490 O O . ARG A 1 183 ? 3.684 -0.736 -7.626 1.00 77.81 183 ARG A O 1
ATOM 1497 N N . ILE A 1 184 ? 3.952 -1.363 -5.479 1.00 79.62 184 ILE A N 1
ATOM 1498 C CA . ILE A 1 184 ? 3.706 -2.791 -5.687 1.00 79.62 184 ILE A CA 1
ATOM 1499 C C . ILE A 1 184 ? 2.403 -3.143 -4.974 1.00 79.62 184 ILE A C 1
ATOM 1501 O O . ILE A 1 184 ? 2.246 -2.840 -3.786 1.00 79.62 184 ILE A O 1
ATOM 1505 N N . TRP A 1 185 ? 1.441 -3.701 -5.700 1.00 79.38 185 TRP A N 1
ATOM 1506 C CA . TRP A 1 185 ? 0.093 -3.915 -5.186 1.00 79.38 185 TRP A CA 1
ATOM 1507 C C . TRP A 1 185 ? -0.647 -4.993 -5.979 1.00 79.38 185 TRP A C 1
ATOM 1509 O O . TRP A 1 185 ? -0.513 -5.028 -7.195 1.00 79.38 185 TRP A O 1
ATOM 1519 N N . ASP A 1 186 ? -1.447 -5.801 -5.276 1.00 81.56 186 ASP A N 1
ATOM 1520 C CA . ASP A 1 186 ? -2.396 -6.769 -5.851 1.00 81.56 186 ASP A CA 1
ATOM 1521 C C . ASP A 1 186 ? -3.578 -6.025 -6.494 1.00 81.56 186 ASP A C 1
ATOM 1523 O O . ASP A 1 186 ? -4.563 -5.646 -5.837 1.00 81.56 186 ASP A O 1
ATOM 1527 N N . THR A 1 187 ? -3.407 -5.678 -7.764 1.00 81.12 187 THR A N 1
ATOM 1528 C CA . THR A 1 187 ? -4.264 -4.732 -8.486 1.00 81.12 187 THR A CA 1
ATOM 1529 C C . THR A 1 187 ? -5.537 -5.400 -8.983 1.00 81.12 187 THR A C 1
ATOM 1531 O O . THR A 1 187 ? -6.603 -4.774 -8.953 1.00 81.12 187 THR A O 1
ATOM 1534 N N . ASP A 1 188 ? -5.464 -6.679 -9.347 1.00 81.88 188 ASP A N 1
ATOM 1535 C CA . ASP A 1 188 ? -6.591 -7.474 -9.838 1.00 81.88 188 ASP A CA 1
ATOM 1536 C C . ASP A 1 188 ? -7.223 -8.397 -8.774 1.00 81.88 188 ASP A C 1
ATOM 1538 O O . ASP A 1 188 ? -8.311 -8.935 -9.002 1.00 81.88 188 ASP A O 1
ATOM 1542 N N . ARG A 1 189 ? -6.635 -8.470 -7.571 1.00 78.75 189 ARG A N 1
ATOM 1543 C CA . ARG A 1 189 ? -7.069 -9.299 -6.432 1.00 78.75 189 ARG A CA 1
ATOM 1544 C C . ARG A 1 189 ? -6.896 -10.797 -6.668 1.00 78.75 189 ARG A C 1
ATOM 1546 O O . ARG A 1 189 ? -7.640 -11.585 -6.072 1.00 78.75 189 ARG A O 1
ATOM 1553 N N . ASP A 1 190 ? -5.958 -11.204 -7.522 1.00 80.94 190 ASP A N 1
ATOM 1554 C CA . ASP A 1 190 ? -5.625 -12.615 -7.730 1.00 80.94 190 ASP A CA 1
ATOM 1555 C C . ASP A 1 190 ? -4.700 -13.188 -6.633 1.00 80.94 190 ASP A C 1
ATOM 1557 O O . ASP A 1 190 ? -4.489 -14.405 -6.568 1.00 80.94 190 ASP A O 1
ATOM 1561 N N . GLY A 1 191 ? -4.219 -12.335 -5.719 1.00 76.38 191 GLY A N 1
ATOM 1562 C CA . GLY A 1 191 ? -3.326 -12.696 -4.621 1.00 76.38 191 GLY A CA 1
ATOM 1563 C C . GLY A 1 191 ? -1.838 -12.623 -4.972 1.00 76.38 191 GLY A C 1
ATOM 1564 O O . GLY A 1 191 ? -1.007 -12.954 -4.115 1.00 76.38 191 GLY A O 1
ATOM 1565 N N . ARG A 1 192 ? -1.490 -12.204 -6.193 1.00 86.44 192 ARG A N 1
ATOM 1566 C CA . ARG A 1 192 ? -0.141 -11.804 -6.596 1.00 86.44 192 ARG A CA 1
ATOM 1567 C C . ARG A 1 192 ? 0.019 -10.292 -6.523 1.00 86.44 192 ARG A C 1
ATOM 1569 O O . ARG A 1 192 ? -0.905 -9.555 -6.214 1.00 86.44 192 ARG A O 1
ATOM 1576 N N . LEU A 1 193 ? 1.263 -9.853 -6.640 1.00 85.81 193 LEU A N 1
ATOM 1577 C CA . LEU A 1 193 ? 1.649 -8.459 -6.574 1.00 85.81 193 LEU A CA 1
ATOM 1578 C C . LEU A 1 193 ? 2.124 -7.983 -7.943 1.00 85.81 193 LEU A C 1
ATOM 1580 O O . LEU A 1 193 ? 3.039 -8.570 -8.528 1.00 85.81 193 LEU A O 1
ATOM 1584 N N . GLU A 1 194 ? 1.597 -6.845 -8.382 1.00 92.56 194 GLU A N 1
ATOM 1585 C CA . GLU A 1 194 ? 1.973 -6.200 -9.637 1.00 92.56 194 GLU A CA 1
ATOM 1586 C C . GLU A 1 194 ? 2.761 -4.913 -9.393 1.00 92.56 194 GLU A C 1
ATOM 1588 O O . GLU A 1 194 ? 2.667 -4.278 -8.341 1.00 92.56 194 GLU A O 1
ATOM 1593 N N . ILE A 1 195 ? 3.531 -4.503 -10.400 1.00 90.75 195 ILE A N 1
ATOM 1594 C CA . ILE A 1 195 ? 4.213 -3.211 -10.449 1.00 90.75 195 ILE A CA 1
ATOM 1595 C C . ILE A 1 195 ? 3.250 -2.173 -11.013 1.00 90.75 195 ILE A C 1
ATOM 1597 O O . ILE A 1 195 ? 2.868 -2.276 -12.167 1.00 90.75 195 ILE A O 1
ATOM 1601 N N . VAL A 1 196 ? 2.913 -1.129 -10.263 1.00 90.19 196 VAL A N 1
ATOM 1602 C CA . VAL A 1 196 ? 2.002 -0.069 -10.712 1.00 90.19 196 VAL A CA 1
ATOM 1603 C C . VAL A 1 196 ? 2.706 1.275 -10.681 1.00 90.19 196 VAL A C 1
ATOM 1605 O O . VAL A 1 196 ? 3.190 1.699 -9.635 1.00 90.19 196 VAL A O 1
ATOM 1608 N N . PHE A 1 197 ? 2.728 2.001 -11.796 1.00 83.25 197 PHE A N 1
ATOM 1609 C CA . PHE A 1 197 ? 3.299 3.347 -11.826 1.00 83.25 197 PHE A CA 1
ATOM 1610 C C . PHE A 1 197 ? 2.571 4.282 -12.785 1.00 83.25 197 PHE A C 1
ATOM 1612 O O . PHE A 1 197 ? 1.874 3.855 -13.705 1.00 83.25 197 PHE A O 1
ATOM 1619 N N . ARG A 1 198 ? 2.750 5.587 -12.572 1.00 85.56 198 ARG A N 1
ATOM 1620 C CA . ARG A 1 198 ? 2.268 6.627 -13.482 1.00 85.56 198 ARG A CA 1
ATOM 1621 C C . ARG A 1 198 ? 3.413 7.126 -14.352 1.00 85.56 198 ARG A C 1
A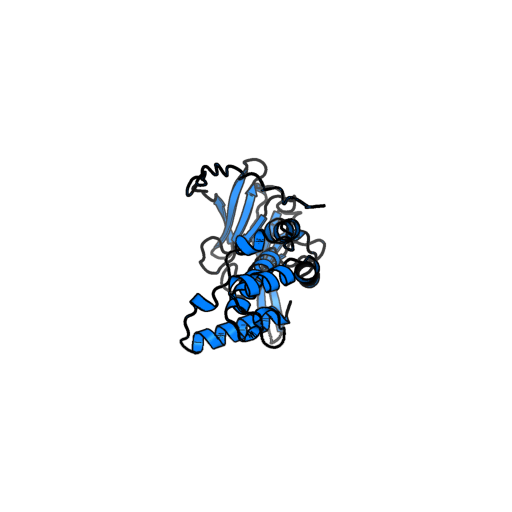TOM 1623 O O . ARG A 1 198 ? 4.402 7.630 -13.826 1.00 85.56 198 ARG A O 1
ATOM 1630 N N . GLN A 1 199 ? 3.266 7.016 -15.666 1.00 90.31 199 GLN A N 1
ATOM 1631 C CA . GLN A 1 199 ? 4.264 7.469 -16.625 1.00 90.31 199 GLN A CA 1
ATOM 1632 C C . GLN A 1 199 ? 4.343 9.008 -16.635 1.00 90.31 199 GLN A C 1
ATOM 1634 O O . GLN A 1 199 ? 3.318 9.653 -16.880 1.00 90.31 199 GLN A O 1
ATOM 1639 N N . PRO A 1 200 ? 5.514 9.619 -16.370 1.00 81.12 200 PRO A N 1
ATOM 1640 C CA . PRO A 1 200 ? 5.642 11.074 -16.286 1.00 81.12 200 PRO A CA 1
ATOM 1641 C C . PRO A 1 200 ? 5.292 11.808 -17.585 1.00 81.12 200 PRO A C 1
ATOM 1643 O O . PRO A 1 200 ? 4.648 12.855 -17.533 1.00 81.12 200 PRO A O 1
ATOM 1646 N N . GLU A 1 201 ? 5.669 11.258 -18.743 1.00 87.94 201 GLU A N 1
ATOM 1647 C CA . GLU A 1 201 ? 5.515 11.926 -20.042 1.00 87.94 201 GLU A CA 1
ATOM 1648 C C . GLU A 1 201 ? 4.056 11.974 -20.505 1.00 87.94 201 GLU A C 1
ATOM 1650 O O . GLU A 1 201 ? 3.615 12.970 -21.077 1.00 87.94 201 GLU A O 1
ATOM 1655 N N . THR A 1 202 ? 3.301 10.899 -20.266 1.00 91.12 202 THR A N 1
ATOM 1656 C CA . THR A 1 202 ? 1.921 10.743 -20.758 1.00 91.12 202 THR A CA 1
ATOM 1657 C C . THR A 1 202 ? 0.876 10.939 -19.661 1.00 91.12 202 THR A C 1
ATOM 1659 O O . THR A 1 202 ? -0.293 11.200 -19.940 1.00 91.12 202 THR A O 1
ATOM 1662 N N . GLY A 1 203 ? 1.275 10.818 -18.394 1.00 88.19 203 GLY A N 1
ATOM 1663 C CA . GLY A 1 203 ? 0.380 10.821 -17.242 1.00 88.19 203 GLY A CA 1
ATOM 1664 C C . GLY A 1 203 ? -0.477 9.560 -17.109 1.00 88.19 203 GLY A C 1
ATOM 1665 O O . GLY A 1 203 ? -1.370 9.547 -16.254 1.00 88.19 203 GLY A O 1
ATOM 1666 N N . GLU A 1 204 ? -0.229 8.538 -17.929 1.00 93.12 204 GLU A N 1
ATOM 1667 C CA . GLU A 1 204 ? -0.962 7.272 -17.964 1.00 93.12 204 GLU A CA 1
ATOM 1668 C C . GLU A 1 204 ? -0.498 6.330 -16.852 1.00 93.12 204 GLU A C 1
ATOM 1670 O O . GLU A 1 204 ? 0.648 6.389 -16.411 1.00 93.12 204 GLU A O 1
ATOM 1675 N N . TRP A 1 205 ? -1.392 5.456 -16.396 1.00 91.44 205 TRP A N 1
ATOM 1676 C CA . TRP A 1 205 ? -1.052 4.411 -15.436 1.00 91.44 205 TRP A CA 1
ATOM 1677 C C . TRP A 1 205 ? -0.709 3.114 -16.158 1.00 91.44 205 TRP A C 1
ATOM 1679 O O . TRP A 1 205 ? -1.392 2.725 -17.108 1.00 91.44 205 TRP A O 1
ATOM 1689 N N . TRP A 1 206 ? 0.333 2.451 -15.678 1.00 94.75 206 TRP A N 1
ATOM 1690 C CA . TRP A 1 206 ? 0.839 1.187 -16.190 1.00 94.75 206 TRP A CA 1
ATOM 1691 C C . TRP A 1 206 ? 0.939 0.166 -15.069 1.00 94.75 206 TRP A C 1
ATOM 1693 O O . TRP A 1 206 ? 1.232 0.516 -13.924 1.00 94.75 206 TRP A O 1
ATOM 1703 N N . GLU A 1 207 ? 0.709 -1.084 -15.441 1.00 94.75 207 GLU A N 1
ATOM 1704 C CA . GLU A 1 207 ? 0.864 -2.271 -14.619 1.00 94.75 207 GLU A CA 1
ATOM 1705 C C . GLU A 1 207 ? 1.901 -3.199 -15.261 1.00 94.75 207 GLU A C 1
ATOM 1707 O O . GLU A 1 207 ? 1.900 -3.376 -16.480 1.00 94.75 207 GLU A O 1
ATOM 1712 N N . GLY A 1 208 ? 2.776 -3.785 -14.451 1.00 95.81 208 GLY A N 1
ATOM 1713 C CA . GLY A 1 208 ? 3.651 -4.889 -14.814 1.00 95.81 208 GLY A CA 1
ATOM 1714 C C . GLY A 1 208 ? 3.326 -6.112 -13.974 1.00 95.81 208 GLY A C 1
ATOM 1715 O O . GLY A 1 208 ? 3.591 -6.101 -12.771 1.00 95.81 208 GLY A O 1
ATOM 1716 N N . SER A 1 209 ? 2.800 -7.163 -14.595 1.00 95.81 209 SER A N 1
ATOM 1717 C CA . SER A 1 209 ? 2.491 -8.429 -13.918 1.00 95.81 209 SER A CA 1
ATOM 1718 C C . SER A 1 209 ? 3.503 -9.506 -14.314 1.00 95.81 209 SER A C 1
ATOM 1720 O O . SER A 1 209 ? 3.923 -9.596 -15.470 1.00 95.81 209 SER A O 1
ATOM 1722 N N . LEU A 1 210 ? 3.885 -10.359 -13.363 1.00 95.94 210 LEU A N 1
ATOM 1723 C CA . LEU A 1 210 ? 4.783 -11.488 -13.604 1.00 95.94 210 LEU A CA 1
ATOM 1724 C C . LEU A 1 210 ? 3.987 -12.704 -14.096 1.00 95.94 210 LEU A C 1
ATOM 1726 O O . LEU A 1 210 ? 3.295 -13.376 -13.335 1.00 95.94 210 LEU A O 1
ATOM 1730 N N . ARG A 1 211 ? 4.096 -13.015 -15.390 1.00 92.75 211 ARG A N 1
ATOM 1731 C CA . ARG A 1 211 ? 3.402 -14.134 -16.039 1.00 92.75 211 ARG A CA 1
ATOM 1732 C C . ARG A 1 211 ? 4.412 -15.077 -16.667 1.00 92.75 211 ARG A C 1
ATOM 1734 O O . ARG A 1 211 ? 5.298 -14.676 -17.414 1.00 92.75 211 ARG A O 1
ATOM 1741 N N . THR A 1 212 ? 4.310 -16.368 -16.352 1.00 91.00 212 THR A N 1
ATOM 1742 C CA . THR A 1 212 ? 5.221 -17.407 -16.880 1.00 91.00 212 THR A CA 1
ATOM 1743 C C . THR A 1 212 ? 6.717 -17.092 -16.685 1.00 91.00 212 THR A C 1
ATOM 1745 O O . THR A 1 212 ? 7.557 -17.457 -17.504 1.00 91.00 212 THR A O 1
ATOM 1748 N N . GLY A 1 213 ? 7.057 -16.399 -15.591 1.00 92.56 213 GLY A N 1
ATOM 1749 C CA . GLY A 1 213 ? 8.429 -15.998 -15.267 1.00 92.56 213 GLY A CA 1
ATOM 1750 C C . GLY A 1 213 ? 8.935 -14.754 -16.002 1.00 92.56 213 GLY A C 1
ATOM 1751 O O . GLY A 1 213 ? 10.128 -14.469 -15.936 1.00 92.56 213 GLY A O 1
ATOM 1752 N N . ARG A 1 214 ? 8.068 -14.010 -16.700 1.00 96.50 214 ARG A N 1
ATOM 1753 C CA . ARG A 1 214 ? 8.414 -12.737 -17.342 1.00 96.50 214 ARG A CA 1
ATOM 1754 C C . ARG A 1 214 ? 7.454 -11.618 -16.964 1.00 96.50 214 ARG A C 1
ATOM 1756 O O . ARG A 1 214 ? 6.289 -11.874 -16.685 1.00 96.50 214 ARG A O 1
ATOM 1763 N N . LEU A 1 215 ? 7.948 -10.385 -16.959 1.00 96.75 215 LEU A N 1
ATOM 1764 C CA . LEU A 1 215 ? 7.125 -9.192 -16.818 1.00 96.75 215 LEU A CA 1
ATOM 1765 C C . LEU A 1 215 ? 6.397 -8.899 -18.124 1.00 96.75 215 LEU A C 1
ATOM 1767 O O . LEU A 1 215 ? 7.008 -8.800 -19.190 1.00 96.75 215 LEU A O 1
ATOM 1771 N N . GLU A 1 216 ? 5.092 -8.716 -18.004 1.00 96.38 216 GLU A N 1
ATOM 1772 C CA . GLU A 1 216 ? 4.224 -8.231 -19.064 1.00 96.38 216 GLU A CA 1
ATOM 1773 C C . GLU A 1 216 ? 3.654 -6.877 -18.649 1.00 96.38 216 GLU A C 1
ATOM 1775 O O . GLU A 1 216 ? 3.108 -6.736 -17.556 1.00 96.38 216 GLU A O 1
ATOM 1780 N N . TRP A 1 217 ? 3.802 -5.879 -19.521 1.00 96.00 217 TRP A N 1
ATOM 1781 C CA . TRP A 1 217 ? 3.365 -4.512 -19.256 1.00 96.00 217 TRP A CA 1
ATOM 1782 C C . TRP A 1 217 ? 2.027 -4.229 -19.933 1.00 96.00 217 TRP A C 1
ATOM 1784 O O . TRP A 1 217 ? 1.885 -4.394 -21.147 1.00 96.00 217 TRP A O 1
ATOM 1794 N N . SER A 1 218 ? 1.066 -3.726 -19.168 1.00 95.44 218 SER A N 1
ATOM 1795 C CA . SER A 1 218 ? -0.240 -3.310 -19.668 1.00 95.44 218 SER A CA 1
ATOM 1796 C C . SER A 1 218 ? -0.638 -1.948 -19.129 1.00 95.44 218 SER A C 1
ATOM 1798 O O . SER A 1 218 ? -0.364 -1.594 -17.985 1.00 95.44 218 SER A O 1
ATOM 1800 N N . ARG A 1 219 ? -1.322 -1.168 -19.961 1.00 95.06 219 ARG A N 1
ATOM 1801 C CA . ARG A 1 219 ? -1.895 0.107 -19.541 1.00 95.06 219 ARG A CA 1
ATOM 1802 C C . ARG A 1 219 ? -3.118 -0.135 -18.657 1.00 95.06 219 ARG A C 1
ATOM 1804 O O . ARG A 1 219 ? -4.027 -0.862 -19.051 1.00 95.06 219 ARG A O 1
ATOM 1811 N N . ILE A 1 220 ? -3.191 0.567 -17.531 1.00 91.62 220 ILE A N 1
ATOM 1812 C CA . ILE A 1 220 ? -4.371 0.581 -16.665 1.00 91.62 220 ILE A CA 1
ATOM 1813 C C . ILE A 1 220 ? -5.399 1.557 -17.243 1.00 91.62 220 ILE A C 1
ATOM 1815 O O . ILE A 1 220 ? -5.125 2.748 -17.440 1.00 91.62 220 ILE A O 1
ATOM 1819 N N . ILE A 1 221 ? -6.607 1.057 -17.504 1.00 85.81 221 ILE A N 1
ATOM 1820 C CA . ILE A 1 221 ? -7.741 1.878 -17.932 1.00 85.81 221 ILE A CA 1
ATOM 1821 C C . ILE A 1 221 ? -8.462 2.374 -16.681 1.00 85.81 221 ILE A C 1
ATOM 1823 O O . ILE A 1 221 ? -9.060 1.599 -15.940 1.00 85.81 221 ILE A O 1
ATOM 1827 N N . LEU A 1 222 ? -8.399 3.683 -16.443 1.00 76.88 222 LEU A N 1
ATOM 1828 C CA . LEU A 1 222 ? -9.146 4.314 -15.363 1.00 76.88 222 LEU A CA 1
ATOM 1829 C C . LEU A 1 222 ? -10.553 4.664 -15.844 1.00 76.88 222 LEU A C 1
ATOM 1831 O O . LEU A 1 222 ? -10.734 5.598 -16.626 1.00 76.88 222 LEU A O 1
ATOM 1835 N N . GLU A 1 223 ? -11.552 3.956 -15.331 1.00 74.75 223 GLU A N 1
ATOM 1836 C CA . GLU A 1 223 ? -12.944 4.370 -15.459 1.00 74.75 223 GLU A CA 1
ATOM 1837 C C . GLU A 1 223 ? -13.310 5.306 -14.305 1.00 74.75 223 GLU A C 1
ATOM 1839 O O . GLU A 1 223 ? -13.124 4.993 -13.127 1.00 74.75 223 GLU A O 1
ATOM 1844 N N . ARG A 1 224 ? -13.834 6.493 -14.629 1.00 61.91 224 ARG A N 1
ATOM 1845 C CA . ARG A 1 224 ? -14.366 7.405 -13.614 1.00 61.91 224 ARG A CA 1
ATOM 1846 C C . ARG A 1 224 ? -15.682 6.833 -13.093 1.00 61.91 224 ARG A C 1
ATOM 1848 O O . ARG A 1 224 ? -16.709 6.936 -13.760 1.00 61.91 224 ARG A O 1
ATOM 1855 N N . ILE A 1 225 ? -15.663 6.286 -11.882 1.00 59.38 225 ILE A N 1
ATOM 1856 C CA . ILE A 1 225 ? -16.877 5.818 -11.212 1.00 59.38 225 ILE A CA 1
ATOM 1857 C C . ILE A 1 225 ? -17.459 6.971 -10.386 1.00 59.38 225 ILE A C 1
ATOM 1859 O O . ILE A 1 225 ? -17.041 7.219 -9.258 1.00 59.38 225 ILE A O 1
ATOM 1863 N N . GLY A 1 226 ? -18.428 7.676 -10.974 1.00 57.12 226 GLY A N 1
ATOM 1864 C CA . GLY A 1 226 ? -19.194 8.736 -10.318 1.00 57.12 226 GLY A CA 1
ATOM 1865 C C . GLY A 1 226 ? -18.507 10.105 -10.286 1.00 57.12 226 GLY A C 1
ATOM 1866 O O . GLY A 1 226 ? -17.283 10.233 -10.301 1.00 57.12 226 GLY A O 1
ATOM 1867 N N . GLU A 1 227 ? -19.322 11.157 -10.253 1.00 56.41 227 GLU A N 1
ATOM 1868 C CA . GLU A 1 227 ? -18.868 12.478 -9.824 1.00 56.41 227 GLU A CA 1
ATOM 1869 C C . GLU A 1 227 ? -19.019 12.582 -8.302 1.00 56.41 227 GLU A C 1
ATOM 1871 O O . GLU A 1 227 ? -19.945 11.977 -7.746 1.00 56.41 227 GLU A O 1
ATOM 1876 N N . PRO A 1 228 ? -18.148 13.333 -7.601 1.00 51.12 228 PRO A N 1
ATOM 1877 C CA . PRO A 1 228 ? -18.396 13.654 -6.206 1.00 51.12 228 PRO A CA 1
ATOM 1878 C C . PRO A 1 228 ? -19.787 14.278 -6.117 1.00 51.12 228 PRO A C 1
ATOM 1880 O O . PRO A 1 228 ? -20.061 15.264 -6.801 1.00 51.12 228 PRO A O 1
ATOM 1883 N N . ILE A 1 229 ? -20.672 13.703 -5.300 1.00 45.47 229 ILE A N 1
ATOM 1884 C CA . ILE A 1 229 ? -21.960 14.326 -5.008 1.00 45.47 229 ILE A CA 1
ATOM 1885 C C . ILE A 1 229 ? -21.632 15.673 -4.363 1.00 45.47 229 ILE A C 1
ATOM 1887 O O . ILE A 1 229 ? -21.256 15.724 -3.191 1.00 45.47 229 ILE A O 1
ATOM 1891 N N . GLN A 1 230 ? -21.745 16.760 -5.127 1.00 46.44 230 GLN A N 1
ATOM 1892 C CA . GLN A 1 230 ? -21.812 18.102 -4.572 1.00 46.44 230 GLN A CA 1
ATOM 1893 C C . GLN A 1 230 ? -23.085 18.147 -3.730 1.00 46.44 230 GLN A C 1
ATOM 1895 O O . GLN A 1 230 ? -24.180 18.384 -4.236 1.00 46.44 230 GLN A O 1
ATOM 1900 N N . ARG A 1 231 ? -22.964 17.852 -2.435 1.00 43.34 231 ARG A N 1
ATOM 1901 C CA . ARG A 1 231 ? -23.985 18.273 -1.487 1.00 43.34 231 ARG A CA 1
ATOM 1902 C C . ARG A 1 231 ? -23.903 19.789 -1.432 1.00 43.34 231 ARG A C 1
ATOM 1904 O O . ARG A 1 231 ? -22.861 20.346 -1.095 1.00 43.34 231 ARG A O 1
ATOM 1911 N N . ASP A 1 232 ? -24.994 20.425 -1.832 1.00 47.38 232 ASP A N 1
ATOM 1912 C CA . ASP A 1 232 ? -25.248 21.848 -1.655 1.00 47.38 232 ASP A CA 1
ATOM 1913 C C . ASP A 1 232 ? -25.346 22.140 -0.146 1.00 47.38 232 ASP A C 1
ATOM 1915 O O . ASP A 1 232 ? -26.430 22.251 0.427 1.00 47.38 232 ASP A O 1
ATOM 1919 N N . ASP A 1 233 ? -24.195 22.176 0.533 1.00 43.47 233 ASP A N 1
ATOM 1920 C CA . ASP A 1 233 ? -24.080 22.560 1.937 1.00 43.47 233 ASP A CA 1
ATOM 1921 C C . ASP A 1 233 ? -24.211 24.084 2.036 1.00 43.47 233 ASP A C 1
ATOM 1923 O O . ASP A 1 233 ? -23.284 24.825 2.367 1.00 43.47 233 ASP A O 1
ATOM 1927 N N . SER A 1 234 ? -25.430 24.564 1.810 1.00 39.78 234 SER A N 1
ATOM 1928 C CA . SER A 1 234 ? -25.893 25.837 2.346 1.00 39.78 234 SER A CA 1
ATOM 1929 C C . SER A 1 234 ? -26.091 25.708 3.863 1.00 39.78 234 SER A C 1
ATOM 1931 O O . SER A 1 234 ? -27.188 25.847 4.405 1.00 39.78 234 SER A O 1
ATOM 1933 N N . LEU A 1 235 ? -24.993 25.476 4.589 1.00 41.22 235 LEU A N 1
ATOM 1934 C CA . LEU A 1 235 ? -24.929 25.667 6.034 1.00 41.22 235 LEU A CA 1
ATOM 1935 C C . LEU A 1 235 ? -25.020 27.170 6.317 1.00 41.22 235 LEU A C 1
ATOM 1937 O O . LEU A 1 235 ? -24.026 27.873 6.496 1.00 41.22 235 LEU A O 1
ATOM 1941 N N . ARG A 1 236 ? -26.253 27.685 6.356 1.00 37.97 236 ARG A N 1
ATOM 1942 C CA . ARG A 1 236 ? -26.549 28.979 6.970 1.00 37.97 236 ARG A CA 1
ATOM 1943 C C . ARG A 1 236 ? -26.132 28.899 8.435 1.00 37.97 236 ARG A C 1
ATOM 1945 O O . ARG A 1 236 ? -26.785 28.241 9.243 1.00 37.97 236 ARG A O 1
ATOM 1952 N N . ALA A 1 237 ? -25.047 29.589 8.770 1.00 35.91 237 ALA A N 1
ATOM 1953 C CA . ALA A 1 237 ? -24.637 29.811 10.144 1.00 35.91 237 ALA A CA 1
ATOM 1954 C C . ALA A 1 237 ? -25.802 30.441 10.926 1.00 35.91 237 ALA A C 1
ATOM 1956 O O . ALA A 1 237 ? -26.230 31.562 10.643 1.00 35.91 237 ALA A O 1
ATOM 1957 N N . SER A 1 238 ? -26.332 29.713 11.908 1.00 35.94 238 SER A N 1
ATOM 1958 C CA . SER A 1 238 ? -27.244 30.296 12.891 1.00 35.94 238 SER A CA 1
ATOM 1959 C C . SER A 1 238 ? -26.450 31.260 13.781 1.00 35.94 238 SER A C 1
ATOM 1961 O O . SER A 1 238 ? -25.412 30.858 14.314 1.00 35.94 238 SER A O 1
ATOM 1963 N N . PRO A 1 239 ? -26.884 32.519 13.978 1.00 37.78 239 PRO A N 1
ATOM 1964 C CA . PRO A 1 239 ? -26.141 33.458 14.805 1.00 37.78 239 PRO A CA 1
ATOM 1965 C C . PRO A 1 239 ? -26.181 33.032 16.276 1.00 37.78 239 PRO A C 1
ATOM 1967 O O . PRO A 1 239 ? -27.251 32.818 16.851 1.00 37.78 239 PRO A O 1
ATOM 1970 N N . LEU A 1 240 ? -25.003 32.959 16.895 1.00 39.72 240 LEU A N 1
ATOM 1971 C CA . LEU A 1 240 ? -24.818 32.747 18.330 1.00 39.72 240 LEU A CA 1
ATOM 1972 C C . LEU A 1 240 ? -25.628 33.769 19.149 1.00 39.72 240 LEU A C 1
ATOM 1974 O O . LEU A 1 240 ? -25.402 34.980 19.076 1.00 39.72 240 LEU A O 1
ATOM 1978 N N . ARG A 1 241 ? -26.555 33.277 19.982 1.00 38.53 241 ARG A N 1
ATOM 1979 C CA . ARG A 1 241 ? -27.248 34.077 21.003 1.00 38.53 241 ARG A CA 1
ATOM 1980 C C . ARG A 1 241 ? -26.230 34.573 22.036 1.00 38.53 241 ARG A C 1
ATOM 1982 O O . ARG A 1 241 ? -25.713 33.793 22.831 1.00 38.53 241 ARG A O 1
ATOM 1989 N N . LYS A 1 242 ? -25.988 35.887 22.065 1.00 39.03 242 LYS A N 1
ATOM 1990 C CA . LYS A 1 242 ? -25.241 36.554 23.142 1.00 39.03 242 LYS A CA 1
ATOM 1991 C C . LYS A 1 242 ? -25.973 36.362 24.476 1.00 39.03 242 LYS A C 1
ATOM 1993 O O . LYS A 1 242 ? -27.108 36.810 24.637 1.00 39.03 242 LYS A O 1
ATOM 1998 N N . ARG A 1 243 ? -25.313 35.713 25.439 1.00 39.84 243 ARG A N 1
ATOM 1999 C CA . ARG A 1 243 ? -25.731 35.672 26.847 1.00 39.84 243 ARG A CA 1
ATOM 2000 C C . ARG A 1 243 ? -25.608 37.085 27.432 1.00 39.84 243 ARG A C 1
ATOM 2002 O O . ARG A 1 243 ? -24.530 37.671 27.396 1.00 39.84 243 ARG A O 1
ATOM 2009 N N . LYS A 1 244 ? -26.715 37.631 27.943 1.00 39.62 244 LYS A N 1
ATOM 2010 C CA . LYS A 1 244 ? -26.717 38.858 28.752 1.00 39.62 244 LYS A CA 1
ATOM 2011 C C . LYS A 1 244 ? -26.040 38.560 30.089 1.00 39.62 244 LYS A C 1
ATOM 2013 O O . LYS A 1 244 ? -26.459 37.640 30.786 1.00 39.62 244 LYS A O 1
ATOM 2018 N N . ILE A 1 245 ? -25.022 39.343 30.426 1.00 40.94 245 ILE A N 1
ATOM 2019 C CA . ILE A 1 245 ? -24.518 39.471 31.793 1.00 40.94 245 ILE A CA 1
ATOM 2020 C C . ILE A 1 245 ? -25.392 40.545 32.447 1.00 40.94 245 ILE A C 1
ATOM 2022 O O . ILE A 1 245 ? -25.468 41.663 31.935 1.00 40.94 245 ILE A O 1
ATOM 2026 N N . SER A 1 246 ? -26.104 40.184 33.512 1.00 46.16 246 SER A N 1
ATOM 2027 C CA . SER A 1 246 ? -26.783 41.147 34.380 1.00 46.16 246 SER A CA 1
ATOM 2028 C C . SER A 1 246 ? -25.831 41.544 35.504 1.00 46.16 246 SER A C 1
ATOM 2030 O O . SER A 1 246 ? -25.313 40.656 36.174 1.00 46.16 246 SER A O 1
ATOM 2032 N N . THR A 1 247 ? -25.623 42.865 35.591 1.00 49.41 247 THR A N 1
ATOM 2033 C CA . THR A 1 247 ? -25.136 43.725 36.697 1.00 49.41 247 THR A CA 1
ATOM 2034 C C . THR A 1 247 ? -24.452 43.073 37.885 1.00 49.41 247 THR A C 1
ATOM 2036 O O . THR A 1 247 ? -25.148 42.338 38.619 1.00 49.41 247 THR A O 1
#

Foldseek 3Di:
DVCLVVVLVVVLVVCVVVVHDNVLLAAAQDQPPQLCPDPQADVVLVCCLPPVLVVQLDLVSNVVSCVVVSHLQSSQVVVCVVVVNVLSNPPVRNVVHSVSSNSSVNVVVSSVQSLQQPNDDPPWRKHAAAQEHDGGKIWTADQVQQWIKIWDWDQDPNDTDTDIDTAEGDPVLHGPPPPFAWGFAPPVPPRHTWIWTQRPVPRWIKIWGRYPSHTDIDTDDDDDDDDPPPDPPPVPDDDDDDDDDDD

Secondary structure (DSSP, 8-state):
-HHHHHHHHHHHHHHHHTT--GGGGPPPSS--HHHHTSTT--HHHHHHHHH-GGG-SSHHHHHHHHHHTSHHHHHHHHHHHHHT-GGGG-TTTGGGSHHHHHHHHHHHHHHHHHHTT--PBTTB-EEEE-SSSSTTEEEEEETTTTEEEEEEEEEETTEEEEEEEEEEE-GGG--TTSS-SEEEE-SSSSSS-EEEEE-TTT--EEEEEEETTEEEEEEE-----------------PPP-PPPPP-